Protein AF-V4WJ48-F1 (afdb_monomer_lite)

Foldseek 3Di:
DPPDDDDPDVDDPPDDDDPCPPDDDRPVVVVCVVVVVLLVCLQPAQLNLVVQLVVLQVVLVVCVVVVVLVVSLVSLVVSVVSLVRDPPVPVPDDDDDDDDDDDDDDSPNDDPLNSLLSNLVSLLSNLVSCVSVLNLVSSLVSLVSSCVSPVLPLSSLVSNLVSLVSVLVPPPPPPPPPPPPPDPDVVQDDPNLVSLVSSLVSLVSNCVNPVPPPVSVVSNVVSVVVNVVSVVVSVVRVVVVVQVVQCVVCVVVVDGPVQWDWDQDPPPRDTDIDGHD

Structure (mmCIF, N/CA/C/O backbone):
data_AF-V4WJ48-F1
#
_entry.id   AF-V4WJ48-F1
#
loop_
_atom_site.group_PDB
_atom_site.id
_atom_site.type_symbol
_atom_site.label_atom_id
_atom_site.label_alt_id
_atom_site.label_comp_id
_atom_site.label_asym_id
_atom_site.label_entity_id
_atom_site.label_seq_id
_atom_site.pdbx_PDB_ins_code
_atom_site.Cartn_x
_atom_site.Cartn_y
_atom_site.Cartn_z
_atom_site.occupancy
_atom_site.B_iso_or_equiv
_atom_site.auth_seq_id
_atom_site.auth_comp_id
_atom_site.auth_asym_id
_atom_site.auth_atom_id
_atom_site.pdbx_PDB_model_num
ATOM 1 N N . MET A 1 1 ? 17.263 11.782 -28.092 1.00 41.16 1 MET A N 1
ATOM 2 C CA . MET A 1 1 ? 18.579 11.109 -28.161 1.00 41.16 1 MET A CA 1
ATOM 3 C C . MET A 1 1 ? 19.268 11.410 -29.499 1.00 41.16 1 MET A C 1
ATOM 5 O O . MET A 1 1 ? 19.378 10.530 -30.339 1.00 41.16 1 MET A O 1
ATOM 9 N N . CYS A 1 2 ? 19.730 12.643 -29.729 1.00 41.62 2 CYS A N 1
ATOM 10 C CA . CYS A 1 2 ? 20.518 12.977 -30.925 1.00 41.62 2 CYS A CA 1
ATOM 11 C C . CYS A 1 2 ? 21.994 13.035 -30.516 1.00 41.62 2 CYS A C 1
ATOM 13 O O . CYS A 1 2 ? 22.381 13.962 -29.814 1.00 41.62 2 CYS A O 1
ATOM 15 N N . GLY A 1 3 ? 22.786 12.019 -30.873 1.00 54.84 3 GLY A N 1
ATOM 16 C CA . GLY A 1 3 ? 24.227 11.971 -30.567 1.00 54.84 3 GLY A CA 1
ATOM 17 C C . GLY A 1 3 ? 24.753 10.650 -29.994 1.00 54.84 3 GLY A C 1
ATOM 18 O O . GLY A 1 3 ? 25.956 10.526 -29.778 1.00 54.84 3 GLY A O 1
ATOM 19 N N . ALA A 1 4 ? 23.898 9.650 -29.760 1.00 51.81 4 ALA A N 1
ATOM 20 C CA . ALA A 1 4 ? 24.368 8.315 -29.394 1.00 51.81 4 ALA A CA 1
ATOM 21 C C . ALA A 1 4 ? 24.989 7.618 -30.619 1.00 51.81 4 ALA A C 1
ATOM 23 O O . ALA A 1 4 ? 24.387 7.607 -31.694 1.00 51.81 4 ALA A O 1
ATOM 24 N N . LYS A 1 5 ? 26.189 7.038 -30.464 1.00 51.09 5 LYS A N 1
ATOM 25 C CA . LYS A 1 5 ? 26.781 6.169 -31.495 1.00 51.09 5 LYS A CA 1
ATOM 26 C C . LYS A 1 5 ? 25.847 4.968 -31.712 1.00 51.09 5 LYS A C 1
ATOM 28 O O . LYS A 1 5 ? 25.382 4.415 -30.714 1.00 51.09 5 LYS A O 1
ATOM 33 N N . PRO A 1 6 ? 25.573 4.555 -32.962 1.00 53.97 6 PRO A N 1
ATOM 34 C CA . PRO A 1 6 ? 24.753 3.380 -33.216 1.00 53.97 6 PRO A CA 1
ATOM 35 C C . PRO A 1 6 ? 25.424 2.162 -32.575 1.00 53.97 6 PRO A C 1
ATOM 37 O O . PRO A 1 6 ? 26.580 1.853 -32.860 1.00 53.97 6 PRO A O 1
ATOM 40 N N . VAL A 1 7 ? 24.712 1.512 -31.659 1.00 51.31 7 VAL A N 1
ATOM 41 C CA . VAL A 1 7 ? 25.129 0.241 -31.065 1.00 51.31 7 VAL A CA 1
ATOM 42 C C . VAL A 1 7 ? 24.549 -0.865 -31.932 1.00 51.31 7 VAL A C 1
ATOM 44 O O . VAL A 1 7 ? 23.392 -0.779 -32.338 1.00 51.31 7 VAL A O 1
ATOM 47 N N . SER A 1 8 ? 25.351 -1.891 -32.222 1.00 49.28 8 SER A N 1
ATOM 48 C CA . SER A 1 8 ? 24.872 -3.112 -32.868 1.00 49.28 8 SER A CA 1
ATOM 49 C C . SER A 1 8 ? 23.862 -3.783 -31.942 1.00 49.28 8 SER A C 1
ATOM 51 O O . SER A 1 8 ? 24.235 -4.520 -31.032 1.00 49.28 8 SER A O 1
ATOM 53 N N . THR A 1 9 ? 22.581 -3.475 -32.113 1.00 51.09 9 THR A N 1
ATOM 54 C CA . THR A 1 9 ? 21.517 -4.260 -31.503 1.00 51.09 9 THR A CA 1
ATOM 55 C C . THR A 1 9 ? 21.336 -5.514 -32.352 1.00 51.09 9 THR A C 1
ATOM 57 O O . THR A 1 9 ? 21.324 -5.411 -33.579 1.00 51.09 9 THR A O 1
ATOM 60 N N . PRO A 1 10 ? 21.146 -6.700 -31.751 1.00 54.03 10 PRO A N 1
ATOM 61 C CA . PRO A 1 10 ? 20.937 -7.945 -32.501 1.00 54.03 10 PRO A CA 1
ATOM 62 C C . PRO A 1 10 ? 19.622 -7.963 -33.307 1.00 54.03 10 PRO A C 1
ATOM 64 O O . PRO A 1 10 ? 19.279 -8.966 -33.921 1.00 54.03 10 PRO A O 1
ATOM 67 N N . LEU A 1 11 ? 18.869 -6.860 -33.301 1.00 53.94 11 LEU A N 1
ATOM 68 C CA . LEU A 1 11 ? 17.588 -6.691 -33.967 1.00 53.94 11 LEU A CA 1
ATOM 69 C C . LEU A 1 11 ? 17.627 -5.428 -34.827 1.00 53.94 11 LEU A C 1
ATOM 71 O O . LEU A 1 11 ? 17.913 -4.331 -34.339 1.00 53.94 11 LEU A O 1
ATOM 75 N N . CYS A 1 12 ? 17.340 -5.615 -36.114 1.00 51.62 12 CYS A N 1
ATOM 76 C CA . CYS A 1 12 ? 17.198 -4.561 -37.108 1.00 51.62 12 CYS A CA 1
ATOM 77 C C . CYS A 1 12 ? 15.947 -3.715 -36.807 1.00 51.62 12 CYS A C 1
ATOM 79 O O . CYS A 1 12 ? 14.848 -4.254 -36.697 1.00 51.62 12 CYS A O 1
ATOM 81 N N . SER A 1 13 ? 16.096 -2.392 -36.705 1.00 54.03 13 SER A N 1
ATOM 82 C CA . SER A 1 13 ? 15.009 -1.461 -36.355 1.00 54.03 13 SER A CA 1
ATOM 83 C C . SER A 1 13 ? 13.942 -1.283 -37.444 1.00 54.03 13 SER A C 1
ATOM 85 O O . SER A 1 13 ? 12.908 -0.670 -37.191 1.00 54.03 13 SER A O 1
ATOM 87 N N . THR A 1 14 ? 14.178 -1.804 -38.649 1.00 57.97 14 THR A N 1
ATOM 88 C CA . THR A 1 14 ? 13.300 -1.656 -39.821 1.00 57.97 14 THR A CA 1
ATOM 89 C C . THR A 1 14 ? 12.615 -2.957 -40.246 1.00 57.97 14 THR A C 1
ATOM 91 O O . THR A 1 14 ? 11.799 -2.941 -41.168 1.00 57.97 14 THR A O 1
ATOM 94 N N . ALA A 1 15 ? 12.909 -4.085 -39.593 1.00 58.38 15 ALA A N 1
ATOM 95 C CA . ALA A 1 15 ? 12.351 -5.381 -39.964 1.00 58.38 15 ALA A CA 1
ATOM 96 C C . ALA A 1 15 ? 10.998 -5.632 -39.274 1.00 58.38 15 ALA A C 1
ATOM 98 O O . ALA A 1 15 ? 10.892 -5.621 -38.049 1.00 58.38 15 ALA A O 1
ATOM 99 N N . SER A 1 16 ? 9.952 -5.889 -40.065 1.00 54.47 16 SER A N 1
ATOM 100 C CA . SER A 1 16 ? 8.663 -6.367 -39.552 1.00 54.47 16 SER A CA 1
ATOM 101 C C . SER A 1 16 ? 8.820 -7.816 -39.086 1.00 54.47 16 SER A C 1
ATOM 103 O O . SER A 1 16 ? 9.107 -8.696 -39.898 1.00 54.47 16 SER A O 1
ATOM 105 N N . LEU A 1 17 ? 8.662 -8.048 -37.779 1.00 59.03 17 LEU A N 1
ATOM 106 C CA . LEU A 1 17 ? 8.792 -9.368 -37.161 1.00 59.03 17 LEU A CA 1
ATOM 107 C C . LEU A 1 17 ? 7.744 -10.327 -37.749 1.00 59.03 17 LEU A C 1
ATOM 109 O O . LEU A 1 17 ? 6.541 -10.138 -37.561 1.00 59.03 17 LEU A O 1
ATOM 113 N N . LYS A 1 18 ? 8.202 -11.361 -38.459 1.00 65.75 18 LYS A N 1
ATOM 114 C CA . LYS A 1 18 ? 7.373 -12.472 -38.947 1.00 65.75 18 LYS A CA 1
ATOM 115 C C . LYS A 1 18 ? 7.725 -13.730 -38.162 1.00 65.75 18 LYS A C 1
ATOM 117 O O . LYS A 1 18 ? 8.882 -13.936 -37.825 1.00 65.75 18 LYS A O 1
ATOM 122 N N . LEU A 1 19 ? 6.732 -14.585 -37.908 1.00 56.91 19 LEU A N 1
ATOM 123 C CA . LEU A 1 19 ? 6.910 -15.829 -37.142 1.00 56.91 19 LEU A CA 1
ATOM 124 C C . LEU A 1 19 ? 7.973 -16.763 -37.761 1.00 56.91 19 LEU A C 1
ATOM 126 O O . LEU A 1 19 ? 8.630 -17.510 -37.047 1.00 56.91 19 LEU A O 1
ATOM 130 N N . PHE A 1 20 ? 8.148 -16.684 -39.082 1.00 62.53 20 PHE A N 1
ATOM 131 C CA . PHE A 1 20 ? 9.206 -17.346 -39.836 1.00 62.53 20 PHE A CA 1
ATOM 132 C C . PHE A 1 20 ? 9.760 -16.354 -40.863 1.00 62.53 20 PHE A C 1
ATOM 134 O O . PHE A 1 20 ? 9.144 -16.120 -41.903 1.00 62.53 20 PHE A O 1
ATOM 141 N N . ASP A 1 21 ? 10.892 -15.728 -40.560 1.00 68.88 21 ASP A N 1
ATOM 142 C CA . ASP A 1 21 ? 11.600 -14.795 -41.448 1.00 68.88 21 ASP A CA 1
ATOM 143 C C . ASP A 1 21 ? 12.835 -15.426 -42.118 1.00 68.88 21 ASP A C 1
ATOM 145 O O . ASP A 1 21 ? 13.503 -14.780 -42.922 1.00 68.88 21 ASP A O 1
ATOM 149 N N . GLY A 1 22 ? 13.117 -16.700 -41.825 1.00 66.69 22 GLY A N 1
ATOM 150 C CA . GLY A 1 22 ? 14.282 -17.412 -42.348 1.00 66.69 22 GLY A CA 1
ATOM 151 C C . GLY A 1 22 ? 15.607 -16.973 -41.719 1.00 66.69 22 GLY A C 1
ATOM 152 O O . GLY A 1 22 ? 16.658 -17.431 -42.167 1.00 66.69 22 GLY A O 1
ATOM 153 N N . ALA A 1 23 ? 15.582 -16.118 -40.689 1.00 63.34 23 ALA A N 1
ATOM 154 C CA . ALA A 1 23 ? 16.773 -15.769 -39.934 1.00 63.34 23 ALA A CA 1
ATOM 155 C C . ALA A 1 23 ? 17.249 -16.977 -39.112 1.00 63.34 23 ALA A C 1
ATOM 157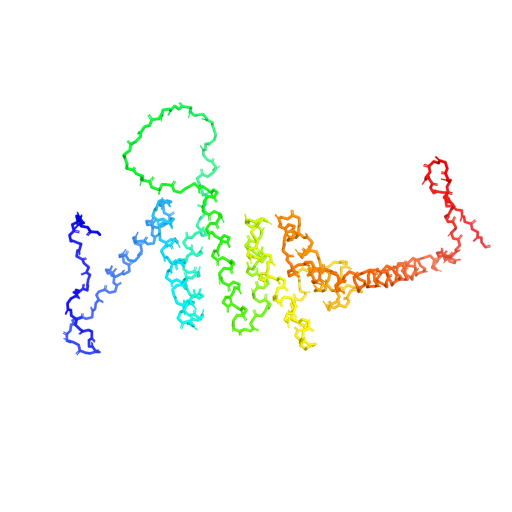 O O . ALA A 1 23 ? 16.458 -17.723 -38.530 1.00 63.34 23 ALA A O 1
ATOM 158 N N . THR A 1 24 ? 18.566 -17.185 -39.059 1.00 63.88 24 THR A N 1
ATOM 159 C CA . THR A 1 24 ? 19.178 -18.164 -38.151 1.00 63.88 24 THR A CA 1
ATOM 160 C C . THR A 1 24 ? 18.770 -17.853 -36.713 1.00 63.88 24 THR A C 1
ATOM 162 O O . THR A 1 24 ? 18.745 -16.680 -36.340 1.00 63.88 24 THR A O 1
ATOM 165 N N . SER A 1 25 ? 18.471 -18.882 -35.908 1.00 63.69 25 SER A N 1
ATOM 166 C CA . SER A 1 25 ? 18.065 -18.715 -34.506 1.00 63.69 25 SER A CA 1
ATOM 167 C C . SER A 1 25 ? 18.999 -17.733 -33.799 1.00 63.69 25 SER A C 1
ATOM 169 O O . SER A 1 25 ? 20.207 -17.975 -33.773 1.00 63.69 25 SER A O 1
ATOM 171 N N . ALA A 1 26 ? 18.454 -16.637 -33.263 1.00 65.25 26 ALA A N 1
ATOM 172 C CA . ALA A 1 26 ? 19.238 -15.631 -32.553 1.00 65.25 26 ALA A CA 1
ATOM 173 C C . ALA A 1 26 ? 20.149 -16.313 -31.519 1.00 65.25 26 ALA A C 1
ATOM 175 O O . ALA A 1 26 ? 19.679 -17.176 -30.769 1.00 65.25 26 ALA A O 1
ATOM 176 N N . ASP A 1 27 ? 21.441 -15.958 -31.487 1.00 69.31 27 ASP A N 1
ATOM 177 C CA . ASP A 1 27 ? 22.367 -16.540 -30.517 1.00 69.31 27 ASP A CA 1
ATOM 178 C C . ASP A 1 27 ? 21.915 -16.147 -29.108 1.00 69.31 27 ASP A C 1
ATOM 180 O O . ASP A 1 27 ? 22.132 -15.034 -28.618 1.00 69.31 27 ASP A O 1
ATOM 184 N N . ALA A 1 28 ? 21.270 -17.099 -28.438 1.00 74.25 28 ALA A N 1
ATOM 185 C CA . ALA A 1 28 ? 20.772 -16.926 -27.087 1.00 74.25 28 ALA A CA 1
ATOM 186 C C . ALA A 1 28 ? 21.903 -16.555 -26.111 1.00 74.25 28 ALA A C 1
ATOM 188 O O . ALA A 1 28 ? 21.645 -15.975 -25.056 1.00 74.25 28 ALA A O 1
ATOM 189 N N . THR A 1 29 ? 23.159 -16.871 -26.440 1.00 80.44 29 THR A N 1
ATOM 190 C CA . THR A 1 29 ? 24.339 -16.510 -25.650 1.00 80.44 29 THR A CA 1
ATOM 191 C C . THR A 1 29 ? 24.614 -15.015 -25.705 1.00 80.44 29 THR A C 1
ATOM 193 O O . THR A 1 29 ? 24.829 -14.408 -24.657 1.00 80.44 29 THR A O 1
ATOM 196 N N . GLU A 1 30 ? 24.582 -14.408 -26.890 1.00 75.00 30 GLU A N 1
ATOM 197 C CA . GLU A 1 30 ? 24.782 -12.969 -27.062 1.00 75.00 30 GLU A CA 1
ATOM 198 C C . GLU A 1 30 ? 23.647 -12.171 -26.413 1.00 75.00 30 GLU A C 1
ATOM 200 O O . GLU A 1 30 ? 23.908 -11.256 -25.630 1.00 75.00 30 GLU A O 1
ATOM 205 N N . TYR A 1 31 ? 22.396 -12.595 -26.613 1.00 74.62 31 TYR A N 1
ATOM 206 C CA . TYR A 1 31 ? 21.238 -11.988 -25.952 1.00 74.62 31 TYR A CA 1
ATOM 207 C C . TYR A 1 31 ? 21.373 -12.010 -24.421 1.00 74.62 31 TYR A C 1
ATOM 209 O O . TYR A 1 31 ? 21.256 -10.973 -23.766 1.00 74.62 31 TYR A O 1
ATOM 217 N N . ARG A 1 32 ? 21.697 -13.174 -23.836 1.00 80.81 32 ARG A N 1
ATOM 218 C CA . ARG A 1 32 ? 21.909 -13.302 -22.384 1.00 80.81 32 ARG A CA 1
ATOM 219 C C . ARG A 1 32 ? 23.065 -12.437 -21.884 1.00 80.81 32 ARG A C 1
ATOM 221 O O . ARG A 1 32 ? 22.951 -11.869 -20.803 1.00 80.81 32 ARG A O 1
ATOM 228 N N . LYS A 1 33 ? 24.156 -12.313 -22.649 1.00 81.31 33 LYS A N 1
ATOM 229 C CA . LYS A 1 33 ? 25.292 -11.444 -22.297 1.00 81.31 33 LYS A CA 1
ATOM 230 C C . LYS A 1 33 ? 24.884 -9.974 -22.256 1.00 81.31 33 LYS A C 1
ATOM 232 O O . LYS A 1 33 ? 25.212 -9.296 -21.288 1.00 81.31 33 LYS A O 1
ATOM 237 N N . VAL A 1 34 ? 24.153 -9.491 -23.263 1.00 77.06 34 VAL A N 1
ATOM 238 C CA . VAL A 1 34 ? 23.689 -8.095 -23.321 1.00 77.06 34 VAL A CA 1
ATOM 239 C C . VAL A 1 34 ? 22.696 -7.804 -22.196 1.00 77.06 34 VAL A C 1
ATOM 241 O O . VAL A 1 34 ? 22.871 -6.825 -21.473 1.00 77.06 34 VAL A O 1
ATOM 244 N N . VAL A 1 35 ? 21.704 -8.675 -21.984 1.00 78.50 35 VAL A N 1
ATOM 245 C CA . VAL A 1 35 ? 20.738 -8.533 -20.880 1.00 78.50 35 VAL A CA 1
ATOM 246 C C . VAL A 1 35 ? 21.446 -8.568 -19.526 1.00 78.50 35 VAL A C 1
ATOM 248 O O . VAL A 1 35 ? 21.181 -7.717 -18.681 1.00 78.50 35 VAL A O 1
ATOM 251 N N . GLY A 1 36 ? 22.390 -9.492 -19.334 1.00 80.56 36 GLY A N 1
ATOM 252 C CA . GLY A 1 36 ? 23.181 -9.588 -18.108 1.00 80.56 36 GLY A CA 1
ATOM 253 C C . GLY A 1 36 ? 24.049 -8.351 -17.862 1.00 80.56 36 GLY A C 1
ATOM 254 O O . GLY A 1 36 ? 24.106 -7.861 -16.738 1.00 80.56 36 GLY A O 1
ATOM 255 N N . ALA A 1 37 ? 24.674 -7.795 -18.904 1.00 79.31 37 ALA A N 1
ATOM 256 C CA . ALA A 1 37 ? 25.454 -6.563 -18.806 1.00 79.31 37 ALA A CA 1
ATOM 257 C C . ALA A 1 37 ? 24.574 -5.348 -18.469 1.00 79.31 37 ALA A C 1
ATOM 259 O O . ALA A 1 37 ? 24.948 -4.539 -17.622 1.00 79.31 37 ALA A O 1
ATOM 260 N N . LEU A 1 38 ? 23.390 -5.235 -19.079 1.00 76.06 38 LEU A N 1
ATOM 261 C CA . LEU A 1 38 ? 22.421 -4.178 -18.771 1.00 76.06 38 LEU A CA 1
ATOM 262 C C . LEU A 1 38 ? 21.900 -4.288 -17.336 1.00 76.06 38 LEU A C 1
ATOM 264 O O . LEU A 1 38 ? 21.860 -3.286 -16.625 1.00 76.06 38 LEU A O 1
ATOM 268 N N . GLN A 1 39 ? 21.572 -5.502 -16.886 1.00 75.56 39 GLN A N 1
ATOM 269 C CA . GLN A 1 39 ? 21.198 -5.761 -15.495 1.00 75.56 39 GLN A CA 1
ATOM 270 C C . GLN A 1 39 ? 22.333 -5.364 -14.547 1.00 75.56 39 GLN A C 1
ATOM 272 O O . GLN A 1 39 ? 22.112 -4.584 -13.625 1.00 75.56 39 GLN A O 1
ATOM 277 N N . TYR A 1 40 ? 23.566 -5.793 -14.823 1.00 79.94 40 TYR A N 1
ATOM 278 C CA . TYR A 1 40 ? 24.738 -5.425 -14.029 1.00 79.94 40 TYR A CA 1
ATOM 279 C C . TYR A 1 40 ? 24.943 -3.907 -13.945 1.00 79.94 40 TYR A C 1
ATOM 281 O O . TYR A 1 40 ? 25.176 -3.377 -12.859 1.00 79.94 40 TYR A O 1
ATOM 289 N N . LEU A 1 41 ? 24.813 -3.181 -15.060 1.00 75.69 41 LEU A N 1
ATOM 290 C CA . LEU A 1 41 ? 24.902 -1.719 -15.071 1.00 75.69 41 LEU A CA 1
ATOM 291 C C . LEU A 1 41 ? 23.779 -1.083 -14.249 1.00 75.69 41 LEU A C 1
ATOM 293 O O . LEU A 1 41 ? 24.061 -0.229 -13.417 1.00 75.69 41 LEU A O 1
ATOM 297 N N . SER A 1 42 ? 22.535 -1.545 -14.397 1.00 69.75 42 SER A N 1
ATOM 298 C CA . SER A 1 42 ? 21.408 -1.051 -13.592 1.00 69.75 42 SER A CA 1
ATOM 299 C C . SER A 1 42 ? 21.583 -1.304 -12.089 1.00 69.75 42 SER A C 1
ATOM 301 O O . SER A 1 42 ? 21.040 -0.562 -11.277 1.00 69.75 42 SER A O 1
ATOM 303 N N . PHE A 1 43 ? 22.373 -2.315 -11.711 1.00 69.44 43 PHE A N 1
ATOM 304 C CA . PHE A 1 43 ? 22.653 -2.663 -10.316 1.00 69.44 43 PHE A CA 1
ATOM 305 C C . PHE A 1 43 ? 23.873 -1.946 -9.734 1.00 69.44 43 PHE A C 1
ATOM 307 O O . PHE A 1 43 ? 23.953 -1.756 -8.526 1.00 69.44 43 PHE A O 1
ATOM 314 N N . THR A 1 44 ? 24.836 -1.561 -10.571 1.00 71.06 44 THR A N 1
ATOM 315 C CA . THR A 1 44 ? 26.106 -0.960 -10.127 1.00 71.06 44 THR A CA 1
ATOM 316 C C . THR A 1 44 ? 26.149 0.557 -10.276 1.00 71.06 44 THR A C 1
ATOM 318 O O . THR A 1 44 ? 27.039 1.201 -9.721 1.00 71.06 44 THR A O 1
ATOM 321 N N . ARG A 1 45 ? 25.204 1.143 -11.019 1.00 75.25 45 ARG A N 1
ATOM 322 C CA . ARG A 1 45 ? 25.157 2.571 -11.348 1.00 75.25 45 ARG A CA 1
ATOM 323 C C . ARG A 1 45 ? 23.840 3.198 -10.878 1.00 75.25 45 ARG A C 1
ATOM 325 O O . ARG A 1 45 ? 22.826 3.036 -11.558 1.00 75.25 45 ARG A O 1
ATOM 332 N N . PRO A 1 46 ? 23.840 3.929 -9.746 1.00 70.12 46 PRO A N 1
ATOM 333 C CA . PRO A 1 46 ? 22.640 4.573 -9.201 1.00 70.12 46 PRO A CA 1
ATOM 334 C C . PRO A 1 46 ? 21.975 5.571 -10.159 1.00 70.12 46 PRO A C 1
ATOM 336 O O . PRO A 1 46 ? 20.753 5.665 -10.196 1.00 70.12 46 PRO A O 1
ATOM 339 N N . ASP A 1 47 ? 22.765 6.265 -10.981 1.00 72.62 47 ASP A N 1
ATOM 340 C CA . ASP A 1 47 ? 22.293 7.175 -12.030 1.00 72.62 47 ASP A CA 1
ATOM 341 C C . ASP A 1 47 ? 21.460 6.448 -13.097 1.00 72.62 47 ASP A C 1
ATOM 343 O O . ASP A 1 47 ? 20.387 6.909 -13.488 1.00 72.62 47 ASP A O 1
ATOM 347 N N . ILE A 1 48 ? 21.913 5.266 -13.522 1.00 80.25 48 ILE A N 1
ATOM 348 C CA . ILE A 1 48 ? 21.175 4.422 -14.471 1.00 80.25 48 ILE A CA 1
ATOM 349 C C . ILE A 1 48 ? 19.964 3.782 -13.782 1.00 80.25 48 ILE A C 1
ATOM 351 O O . ILE A 1 48 ? 18.875 3.770 -14.351 1.00 80.25 48 ILE A O 1
ATOM 355 N N . SER A 1 49 ? 20.130 3.286 -12.552 1.00 81.00 49 SER A N 1
ATOM 356 C CA . SER A 1 49 ? 19.056 2.678 -11.757 1.00 81.00 49 SER A CA 1
ATOM 357 C C . SER A 1 49 ? 17.873 3.630 -11.569 1.00 81.00 49 SER A C 1
ATOM 359 O O . SER A 1 49 ? 16.727 3.257 -11.830 1.00 81.00 49 SER A O 1
ATOM 361 N N . PHE A 1 50 ? 18.142 4.882 -11.192 1.00 84.19 50 PHE A N 1
ATOM 362 C CA . PHE A 1 50 ? 17.108 5.896 -11.010 1.00 84.19 50 PHE A CA 1
ATOM 363 C C . PHE A 1 50 ? 16.387 6.221 -12.317 1.00 84.19 50 PHE A C 1
ATOM 365 O O . PHE A 1 50 ? 15.155 6.219 -12.352 1.00 84.19 50 PHE A O 1
ATOM 372 N N . ALA A 1 51 ? 17.134 6.445 -13.404 1.00 84.75 51 ALA A N 1
ATOM 373 C CA . ALA A 1 51 ? 16.553 6.745 -14.710 1.00 84.75 51 ALA A CA 1
ATOM 374 C C . ALA A 1 51 ? 15.634 5.611 -15.196 1.00 84.75 51 ALA A C 1
ATOM 376 O O . ALA A 1 51 ? 14.483 5.865 -15.550 1.00 84.75 51 ALA A O 1
ATOM 377 N N . VAL A 1 52 ? 16.103 4.361 -15.121 1.00 85.12 52 VAL A N 1
ATOM 378 C CA . VAL A 1 52 ? 15.328 3.169 -15.505 1.00 85.12 52 VAL A CA 1
ATOM 379 C C . VAL A 1 52 ? 14.091 3.004 -14.619 1.00 85.12 52 VAL A C 1
ATOM 381 O O . VAL A 1 52 ? 13.004 2.716 -15.117 1.00 85.12 52 VAL A O 1
ATOM 384 N N . THR A 1 53 ? 14.219 3.232 -13.310 1.00 88.56 53 THR A N 1
ATOM 385 C CA . THR A 1 53 ? 13.086 3.162 -12.374 1.00 88.56 53 THR A CA 1
ATOM 386 C C . THR A 1 53 ? 12.033 4.222 -12.701 1.00 88.56 53 THR A C 1
ATOM 388 O O . THR A 1 53 ? 10.833 3.936 -12.716 1.00 88.56 53 THR A O 1
ATOM 391 N N . ASN A 1 54 ? 12.458 5.455 -12.987 1.00 89.81 54 ASN A N 1
ATOM 392 C CA . ASN A 1 54 ? 11.545 6.542 -13.322 1.00 89.81 54 ASN A CA 1
ATOM 393 C C . ASN A 1 54 ? 10.853 6.304 -14.671 1.00 89.81 54 ASN A C 1
ATOM 395 O O . ASN A 1 54 ? 9.651 6.545 -14.782 1.00 89.81 54 ASN A O 1
ATOM 399 N N . GLU A 1 55 ? 11.575 5.790 -15.666 1.00 90.94 55 GLU A N 1
ATOM 400 C CA . GLU A 1 55 ? 11.023 5.426 -16.972 1.00 90.94 55 GLU A CA 1
ATOM 401 C C . GLU A 1 55 ? 9.975 4.311 -16.849 1.00 90.94 55 GLU A C 1
ATOM 403 O O . GLU A 1 55 ? 8.843 4.486 -17.299 1.00 90.94 55 GLU A O 1
ATOM 408 N N . ALA A 1 56 ? 10.287 3.228 -16.131 1.00 91.00 56 ALA A N 1
ATOM 409 C CA . ALA A 1 56 ? 9.341 2.144 -15.864 1.00 91.00 56 ALA A CA 1
ATOM 410 C C . ALA A 1 56 ? 8.086 2.643 -15.122 1.00 91.00 56 ALA A C 1
ATOM 412 O O . ALA A 1 56 ? 6.959 2.283 -15.467 1.00 91.00 56 ALA A O 1
ATOM 413 N N . LYS A 1 57 ? 8.246 3.553 -14.149 1.00 94.31 57 LYS A N 1
ATOM 414 C CA . LYS A 1 57 ? 7.109 4.224 -13.496 1.00 94.31 57 LYS A CA 1
ATOM 415 C C . LYS A 1 57 ? 6.267 5.024 -14.496 1.00 94.31 57 LYS A C 1
ATOM 417 O O . LYS A 1 57 ? 5.043 5.014 -14.396 1.00 94.31 57 LYS A O 1
ATOM 422 N N . LEU A 1 58 ? 6.890 5.785 -15.398 1.00 94.00 58 LEU A N 1
ATOM 423 C CA . LEU A 1 58 ? 6.169 6.605 -16.377 1.00 94.00 58 LEU A CA 1
ATOM 424 C C . LEU A 1 58 ? 5.382 5.741 -17.366 1.00 94.00 58 LEU A C 1
ATOM 426 O O . LEU A 1 58 ? 4.219 6.051 -17.626 1.00 94.00 58 LEU A O 1
ATOM 430 N N . GLU A 1 59 ? 5.962 4.641 -17.843 1.00 93.88 59 GLU A N 1
ATOM 431 C CA . GLU A 1 59 ? 5.247 3.702 -18.712 1.00 93.88 59 GLU A CA 1
ATOM 432 C C . GLU A 1 59 ? 4.092 3.025 -17.964 1.00 93.88 59 GLU A C 1
ATOM 434 O O . GLU A 1 59 ? 2.972 2.969 -18.469 1.00 93.88 59 GLU A O 1
ATOM 439 N N . GLY A 1 60 ? 4.307 2.621 -16.707 1.00 95.44 60 GLY A N 1
ATOM 440 C CA . GLY A 1 60 ? 3.231 2.123 -15.847 1.00 95.44 60 GLY A CA 1
ATOM 441 C C . GLY A 1 60 ? 2.087 3.133 -15.681 1.00 95.44 60 GLY A C 1
ATOM 442 O O . GLY A 1 60 ? 0.915 2.760 -15.751 1.00 95.44 60 GLY A O 1
ATOM 443 N N . ASN A 1 61 ? 2.397 4.425 -15.524 1.00 95.50 61 ASN A N 1
ATOM 444 C CA . ASN A 1 61 ? 1.381 5.480 -15.420 1.00 95.50 61 ASN A CA 1
ATOM 445 C C . ASN A 1 61 ? 0.572 5.627 -16.715 1.00 95.50 61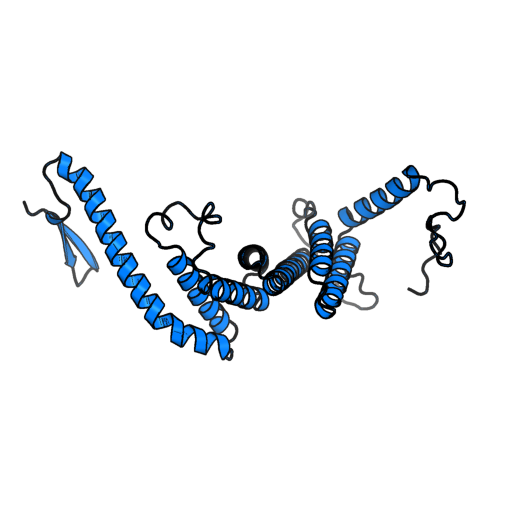 ASN A C 1
ATOM 447 O O . ASN A 1 61 ? -0.637 5.858 -16.664 1.00 95.50 61 ASN A O 1
ATOM 451 N N . LYS A 1 62 ? 1.232 5.507 -17.869 1.00 96.31 62 LYS A N 1
ATOM 452 C CA . LYS A 1 62 ? 0.585 5.561 -19.181 1.00 96.31 62 LYS A CA 1
ATOM 453 C C . LYS A 1 62 ? -0.363 4.376 -19.369 1.00 96.31 62 LYS A C 1
ATOM 455 O O . LYS A 1 62 ? -1.537 4.591 -19.654 1.00 96.31 62 LYS A O 1
ATOM 460 N N . LEU A 1 63 ? 0.104 3.155 -19.101 1.00 95.12 63 LEU A N 1
ATOM 461 C CA . LEU A 1 63 ? -0.713 1.936 -19.153 1.00 95.12 63 LEU A CA 1
ATOM 462 C C . LEU A 1 63 ? -1.907 2.002 -18.194 1.00 95.12 63 LEU A C 1
ATOM 464 O O . LEU A 1 63 ? -3.012 1.587 -18.540 1.00 95.12 63 LEU A O 1
ATOM 468 N N . PHE A 1 64 ? -1.716 2.589 -17.010 1.00 95.56 64 PHE A N 1
ATOM 469 C CA . PHE A 1 64 ? -2.809 2.845 -16.075 1.00 95.56 64 PHE A CA 1
ATOM 470 C C . PHE A 1 64 ? -3.864 3.792 -16.668 1.00 95.56 64 PHE A C 1
ATOM 472 O O . PHE A 1 64 ? -5.060 3.538 -16.528 1.00 95.56 64 PHE A O 1
ATOM 479 N N . GLY A 1 65 ? -3.436 4.863 -17.346 1.00 94.75 65 GLY A N 1
ATOM 480 C CA . GLY A 1 65 ? -4.326 5.781 -18.064 1.00 94.75 65 GLY A CA 1
ATOM 481 C C . GLY A 1 65 ? -5.088 5.114 -19.215 1.00 94.75 65 GLY A C 1
ATOM 482 O O . GLY A 1 65 ? -6.235 5.467 -19.468 1.00 94.75 65 GLY A O 1
ATOM 483 N N . GLU A 1 66 ? -4.487 4.108 -19.855 1.00 96.00 66 GLU A N 1
ATOM 484 C CA . GLU A 1 66 ? -5.120 3.260 -20.877 1.00 96.00 66 GLU A CA 1
ATOM 485 C C . GLU A 1 66 ? -6.072 2.195 -20.292 1.00 96.00 66 GLU A C 1
ATOM 487 O O . GLU A 1 66 ? -6.730 1.480 -21.044 1.00 96.00 66 GLU A O 1
ATOM 492 N N . GLY A 1 67 ? -6.157 2.061 -18.962 1.00 94.00 67 GLY A N 1
ATOM 493 C CA . GLY A 1 67 ? -6.977 1.047 -18.288 1.00 94.00 67 GLY A CA 1
ATOM 494 C C . GLY A 1 67 ? -6.346 -0.350 -18.227 1.00 94.00 67 GLY A C 1
ATOM 495 O O . GLY A 1 67 ? -6.973 -1.289 -17.739 1.00 94.00 67 GLY A O 1
ATOM 496 N N . LYS A 1 68 ? -5.096 -0.508 -18.674 1.00 96.06 68 LYS A N 1
ATOM 497 C CA . LYS A 1 68 ? -4.356 -1.779 -18.659 1.00 96.06 68 LYS A CA 1
ATOM 498 C C . LYS A 1 68 ? -3.665 -1.985 -17.313 1.00 96.06 68 LYS A C 1
ATOM 500 O O . LYS A 1 68 ? -2.446 -1.871 -17.183 1.00 96.06 68 LYS A O 1
ATOM 505 N N . TYR A 1 69 ? -4.456 -2.254 -16.277 1.00 95.19 69 TYR A N 1
ATOM 506 C CA . TYR A 1 69 ? -3.966 -2.292 -14.894 1.00 95.19 69 TYR A CA 1
ATOM 507 C C . TYR A 1 69 ? -2.960 -3.418 -14.623 1.00 95.19 69 TYR A C 1
ATOM 509 O O . TYR A 1 69 ? -2.019 -3.220 -13.858 1.00 95.19 69 TYR A O 1
ATOM 517 N N . GLU A 1 70 ? -3.118 -4.580 -15.258 1.00 94.31 70 GLU A N 1
ATOM 518 C CA . GLU A 1 70 ? -2.187 -5.705 -15.098 1.00 94.31 70 GLU A CA 1
ATOM 519 C C . GLU A 1 70 ? -0.821 -5.412 -15.733 1.00 94.31 70 GLU A C 1
ATOM 521 O O . GLU A 1 70 ? 0.214 -5.630 -15.106 1.00 94.31 70 GLU A O 1
ATOM 526 N N . GLU A 1 71 ? -0.801 -4.828 -16.933 1.00 93.69 71 GLU A N 1
ATOM 527 C CA . GLU A 1 71 ? 0.443 -4.403 -17.586 1.00 93.69 71 GLU A CA 1
ATOM 528 C C . GLU A 1 71 ? 1.131 -3.277 -16.798 1.00 93.69 71 GLU A C 1
ATOM 530 O O . GLU A 1 71 ? 2.351 -3.286 -16.623 1.00 93.69 71 GLU A O 1
ATOM 535 N N . ALA A 1 72 ? 0.352 -2.340 -16.245 1.00 95.75 72 ALA A N 1
ATOM 536 C CA . ALA A 1 72 ? 0.874 -1.297 -15.368 1.00 95.75 72 ALA A CA 1
ATOM 537 C C . ALA A 1 72 ? 1.536 -1.887 -14.108 1.00 95.75 72 ALA A C 1
ATOM 539 O O . ALA A 1 72 ? 2.626 -1.456 -13.728 1.00 95.75 72 ALA A O 1
ATOM 540 N N . LEU A 1 73 ? 0.925 -2.905 -13.485 1.00 95.56 73 LEU A N 1
ATOM 541 C CA . LEU A 1 73 ? 1.501 -3.609 -12.332 1.00 95.56 73 LEU A CA 1
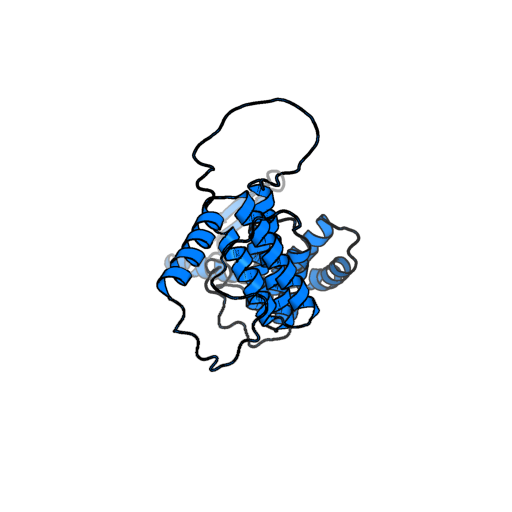ATOM 542 C C . LEU A 1 73 ? 2.864 -4.227 -12.651 1.00 95.56 73 LEU A C 1
ATOM 544 O O . LEU A 1 73 ? 3.773 -4.113 -11.824 1.00 95.56 73 LEU A O 1
ATOM 548 N N . LEU A 1 74 ? 3.011 -4.831 -13.835 1.00 93.38 74 LEU A N 1
ATOM 549 C CA . LEU A 1 74 ? 4.282 -5.397 -14.294 1.00 93.38 74 LEU A CA 1
ATOM 550 C C . LEU A 1 74 ? 5.355 -4.312 -14.427 1.00 93.38 74 LEU A C 1
ATOM 552 O O . LEU A 1 74 ? 6.469 -4.497 -13.941 1.00 93.38 74 LEU A O 1
ATOM 556 N N . GLN A 1 75 ? 5.023 -3.154 -15.004 1.00 92.69 75 GLN A N 1
ATOM 557 C CA . GLN A 1 75 ? 5.978 -2.046 -15.129 1.00 92.69 75 GLN A CA 1
ATOM 558 C C . GLN A 1 75 ? 6.413 -1.488 -13.770 1.00 92.69 75 GLN A C 1
ATOM 560 O O . GLN A 1 75 ? 7.602 -1.267 -13.534 1.00 92.69 75 GLN A O 1
ATOM 565 N N . TYR A 1 76 ? 5.483 -1.328 -12.825 1.00 94.31 76 TYR A N 1
ATOM 566 C CA . TYR A 1 76 ? 5.851 -0.916 -11.470 1.00 94.31 76 TYR A CA 1
ATOM 567 C C . TYR A 1 76 ? 6.659 -1.984 -10.727 1.00 94.31 76 TYR A C 1
ATOM 569 O O . TYR A 1 76 ? 7.497 -1.646 -9.894 1.00 94.31 76 TYR A O 1
ATOM 577 N N . GLU A 1 77 ? 6.433 -3.269 -11.003 1.00 92.00 77 GLU A N 1
ATOM 578 C CA . GLU A 1 77 ? 7.264 -4.341 -10.456 1.00 92.00 77 GLU A CA 1
ATOM 579 C C . GLU A 1 77 ? 8.697 -4.266 -10.980 1.00 92.00 77 GLU A C 1
ATOM 581 O O . GLU A 1 77 ? 9.639 -4.373 -10.198 1.00 92.00 77 GLU A O 1
ATOM 586 N N . VAL A 1 78 ? 8.868 -4.036 -12.284 1.00 89.06 78 VAL A N 1
ATOM 587 C CA . VAL A 1 78 ? 10.184 -3.814 -12.894 1.00 89.06 78 VAL A CA 1
ATOM 588 C C . VAL A 1 78 ? 10.877 -2.627 -12.227 1.00 89.06 78 VAL A C 1
ATOM 590 O O . VAL A 1 78 ? 12.022 -2.767 -11.797 1.00 89.06 78 VAL A O 1
ATOM 593 N N . ALA A 1 79 ? 10.168 -1.507 -12.050 1.00 89.69 79 ALA A N 1
ATOM 594 C CA . ALA A 1 79 ? 10.690 -0.331 -11.356 1.00 89.69 79 ALA A CA 1
ATOM 595 C C . ALA A 1 79 ? 11.184 -0.681 -9.940 1.00 89.69 79 ALA A C 1
ATOM 597 O O . ALA A 1 79 ? 12.307 -0.356 -9.564 1.00 89.69 79 ALA A O 1
ATOM 598 N N . LEU A 1 80 ? 10.385 -1.418 -9.164 1.00 89.00 80 LEU A N 1
ATOM 599 C CA . LEU A 1 80 ? 10.749 -1.810 -7.803 1.00 89.00 80 LEU A CA 1
ATOM 600 C C . LEU A 1 80 ? 11.901 -2.812 -7.749 1.00 89.00 80 LEU A C 1
ATOM 602 O O . LEU A 1 80 ? 12.736 -2.709 -6.857 1.00 89.00 80 LEU A O 1
ATOM 606 N N . ARG A 1 81 ? 11.989 -3.756 -8.691 1.00 85.44 81 ARG A N 1
ATOM 607 C CA . ARG A 1 81 ? 13.115 -4.701 -8.760 1.00 85.44 81 ARG A CA 1
ATOM 608 C C . ARG A 1 81 ? 14.428 -3.958 -8.972 1.00 85.44 81 ARG A C 1
ATOM 610 O O . ARG A 1 81 ? 15.384 -4.217 -8.248 1.00 85.44 81 ARG A O 1
ATOM 617 N N . VAL A 1 82 ? 14.450 -2.995 -9.892 1.00 82.31 82 VAL A N 1
ATOM 618 C CA . VAL A 1 82 ? 15.626 -2.148 -10.146 1.00 82.31 82 VAL A CA 1
ATOM 619 C C . VAL A 1 82 ? 15.943 -1.265 -8.931 1.00 82.31 82 VAL A C 1
ATOM 621 O O . VAL A 1 82 ? 17.108 -1.117 -8.571 1.00 82.31 82 VAL A O 1
ATOM 624 N N . ALA A 1 83 ? 14.915 -0.763 -8.241 1.00 78.25 83 ALA A N 1
ATOM 625 C CA . ALA A 1 83 ? 15.062 0.098 -7.068 1.00 78.25 83 ALA A CA 1
ATOM 626 C C . ALA A 1 83 ? 15.356 -0.630 -5.736 1.00 78.25 83 ALA A C 1
ATOM 628 O O . ALA A 1 83 ? 15.717 0.028 -4.758 1.00 78.25 83 ALA A O 1
ATOM 629 N N . SER A 1 84 ? 15.167 -1.956 -5.672 1.00 68.38 84 SER A N 1
ATOM 630 C CA . SER A 1 84 ? 15.373 -2.814 -4.485 1.00 68.38 84 SER A CA 1
ATOM 631 C C . SER A 1 84 ? 16.826 -3.238 -4.252 1.00 68.38 84 SER A C 1
ATOM 633 O O . SER A 1 84 ? 17.140 -3.901 -3.263 1.00 68.38 84 SER A O 1
ATOM 635 N N . VAL A 1 85 ? 17.716 -2.875 -5.169 1.00 55.94 85 VAL A N 1
ATOM 636 C CA . VAL A 1 85 ? 19.124 -3.264 -5.125 1.00 55.94 85 VAL A CA 1
ATOM 637 C C . VAL A 1 85 ? 19.802 -2.501 -3.990 1.00 55.94 85 VAL A C 1
ATOM 639 O O . VAL A 1 85 ? 19.608 -1.288 -3.877 1.00 55.94 85 VAL A O 1
ATOM 642 N N . PRO A 1 86 ? 20.560 -3.194 -3.121 1.00 48.31 86 PRO A N 1
ATOM 643 C CA . PRO A 1 86 ? 21.016 -2.619 -1.878 1.00 48.31 86 PRO A CA 1
ATOM 644 C C . PRO A 1 86 ? 21.913 -1.420 -2.132 1.00 48.31 86 PRO A C 1
ATOM 646 O O . PRO A 1 86 ? 22.892 -1.466 -2.878 1.00 48.31 86 PRO A O 1
ATOM 649 N N . GLU A 1 87 ? 21.594 -0.400 -1.363 1.00 48.56 87 GLU A N 1
ATOM 650 C CA . GLU A 1 87 ? 22.431 0.641 -0.801 1.00 48.56 87 GLU A CA 1
ATOM 651 C C . GLU A 1 87 ? 23.675 0.064 -0.088 1.00 48.56 87 GLU A C 1
ATOM 653 O O . GLU A 1 87 ? 23.974 0.344 1.064 1.00 48.56 87 GLU A O 1
ATOM 658 N N . ARG A 1 88 ? 24.469 -0.772 -0.770 1.00 43.19 88 ARG A N 1
ATOM 659 C CA . ARG A 1 88 ? 25.759 -1.264 -0.260 1.00 43.19 88 ARG A CA 1
ATOM 660 C C . ARG A 1 88 ? 26.820 -0.150 -0.224 1.00 43.19 88 ARG A C 1
ATOM 662 O O . ARG A 1 88 ? 27.958 -0.402 0.155 1.00 43.19 88 ARG A O 1
ATOM 669 N N . ALA A 1 89 ? 26.443 1.071 -0.602 1.00 40.75 89 ALA A N 1
ATOM 670 C CA . ALA A 1 89 ? 27.260 2.273 -0.534 1.00 40.75 89 ALA A CA 1
ATOM 671 C C . ALA A 1 89 ? 27.116 3.055 0.791 1.00 40.75 89 ALA A C 1
ATOM 673 O O . ALA A 1 89 ? 27.963 3.900 1.057 1.00 40.75 89 ALA A O 1
ATOM 674 N N . GLU A 1 90 ? 26.138 2.762 1.661 1.00 43.97 90 GLU A N 1
ATOM 675 C CA . GLU A 1 90 ? 25.995 3.480 2.948 1.00 43.97 90 GLU A CA 1
ATOM 676 C C . GLU A 1 90 ? 26.894 2.961 4.086 1.00 43.97 90 GLU A C 1
ATOM 678 O O . GLU A 1 90 ? 26.937 3.553 5.160 1.00 43.97 90 GLU A O 1
ATOM 683 N N . LEU A 1 91 ? 27.698 1.916 3.866 1.00 40.25 91 LEU A N 1
ATOM 684 C CA . LEU A 1 91 ? 28.663 1.431 4.868 1.00 40.25 91 LEU A CA 1
ATOM 685 C C . LEU A 1 91 ? 30.099 1.956 4.684 1.00 40.25 91 LEU A C 1
ATOM 687 O O . LEU A 1 91 ? 30.987 1.510 5.406 1.00 40.25 91 LEU A O 1
ATOM 691 N N . ALA A 1 92 ? 30.356 2.883 3.750 1.00 38.75 92 ALA A N 1
ATOM 692 C CA . ALA A 1 92 ? 31.731 3.276 3.410 1.00 38.75 92 ALA A CA 1
ATOM 693 C C . ALA A 1 92 ? 32.126 4.748 3.633 1.00 38.75 92 ALA A C 1
ATOM 695 O O . ALA A 1 92 ? 33.317 5.030 3.528 1.00 38.75 92 ALA A O 1
ATOM 696 N N . SER A 1 93 ? 31.234 5.690 3.969 1.00 33.38 93 SER A N 1
ATOM 697 C CA . SER A 1 93 ? 31.700 7.068 4.221 1.00 33.38 93 SER A CA 1
ATOM 698 C C . SER A 1 93 ? 30.711 7.974 4.963 1.00 33.38 93 SER A C 1
ATOM 700 O O . SER A 1 93 ? 29.826 8.575 4.361 1.00 33.38 93 SER A O 1
ATOM 702 N N . ALA A 1 94 ? 30.965 8.190 6.249 1.00 32.44 94 ALA A N 1
ATOM 703 C CA . ALA A 1 94 ? 31.097 9.554 6.772 1.00 32.44 94 ALA A CA 1
ATOM 704 C C . ALA A 1 94 ? 32.601 9.770 7.069 1.00 32.44 94 ALA A C 1
ATOM 706 O O . ALA A 1 94 ? 33.245 8.765 7.387 1.00 32.44 94 ALA A O 1
ATOM 707 N N . PRO A 1 95 ? 33.197 10.986 7.018 1.00 43.56 95 PRO A N 1
ATOM 708 C CA . PRO A 1 95 ? 32.599 12.326 6.914 1.00 43.56 95 PRO A CA 1
ATOM 709 C C . PRO A 1 95 ? 33.221 13.259 5.824 1.00 43.56 95 PRO A C 1
ATOM 711 O O . PRO A 1 95 ? 34.210 12.920 5.188 1.00 43.56 95 PRO A O 1
ATOM 714 N N . GLU A 1 96 ? 32.626 14.457 5.684 1.00 34.56 96 GLU A N 1
ATOM 715 C CA . GLU A 1 96 ? 33.154 15.740 5.141 1.00 34.56 96 GLU A CA 1
ATOM 716 C C . GLU A 1 96 ? 33.539 15.915 3.649 1.00 34.56 96 GLU A C 1
ATOM 718 O O . GLU A 1 96 ? 34.502 15.342 3.160 1.00 34.56 96 GLU A O 1
ATOM 723 N N . ALA A 1 97 ? 32.877 16.879 2.977 1.00 28.94 97 ALA A N 1
ATOM 724 C CA . ALA A 1 97 ? 33.525 18.053 2.356 1.00 28.94 97 ALA A CA 1
ATOM 725 C C . ALA A 1 97 ? 32.481 19.075 1.845 1.00 28.94 97 ALA A C 1
ATOM 727 O O . ALA A 1 97 ? 31.597 18.753 1.052 1.00 28.94 97 ALA A O 1
ATOM 728 N N . LYS A 1 98 ? 32.601 20.331 2.294 1.00 35.41 98 LYS A N 1
ATOM 729 C CA . LYS A 1 98 ? 32.005 21.505 1.636 1.00 35.41 98 LYS A CA 1
ATOM 730 C C . LYS A 1 98 ? 32.772 21.797 0.341 1.00 35.41 98 LYS A C 1
ATOM 732 O O . LYS A 1 98 ? 33.990 21.720 0.379 1.00 35.41 98 LYS A O 1
ATOM 737 N N . GLU A 1 99 ? 32.080 22.232 -0.717 1.00 25.80 99 GLU A N 1
ATOM 738 C CA . GLU A 1 99 ? 32.352 23.473 -1.483 1.00 25.80 99 GLU A CA 1
ATOM 739 C C . GLU A 1 99 ? 31.625 23.517 -2.845 1.00 25.80 99 GLU A C 1
ATOM 741 O O . GLU A 1 99 ? 31.499 22.509 -3.531 1.00 25.80 99 GLU A O 1
ATOM 746 N N . GLY A 1 100 ? 31.230 24.732 -3.256 1.00 28.03 100 GLY A N 1
ATOM 747 C CA . GLY A 1 100 ? 31.303 25.159 -4.663 1.00 28.03 100 GLY A CA 1
ATOM 748 C C . GLY A 1 100 ? 30.023 25.127 -5.507 1.00 28.03 100 GLY A C 1
ATOM 749 O O . GLY A 1 100 ? 29.605 24.090 -6.004 1.00 28.03 100 GLY A O 1
ATOM 750 N N . GLN A 1 101 ? 29.451 26.305 -5.764 1.00 32.72 101 GLN A N 1
ATOM 751 C CA . GLN A 1 101 ? 28.409 26.550 -6.771 1.00 32.72 101 GLN A CA 1
ATOM 752 C C . GLN A 1 101 ? 28.974 26.505 -8.208 1.00 32.72 101 GLN A C 1
ATOM 754 O O . GLN A 1 101 ? 30.057 27.039 -8.433 1.00 32.72 101 GLN A O 1
ATOM 759 N N . SER A 1 102 ? 28.197 26.000 -9.184 1.00 24.69 102 SER A N 1
ATOM 760 C CA . SER A 1 102 ? 27.847 26.676 -10.464 1.00 24.69 102 SER A CA 1
ATOM 761 C C . SER A 1 102 ? 27.589 25.716 -11.648 1.00 24.69 102 SER A C 1
ATOM 763 O O . SER A 1 102 ? 28.427 24.900 -12.004 1.00 24.69 102 SER A O 1
ATOM 765 N N . ALA A 1 103 ? 26.393 25.893 -12.228 1.00 33.06 103 ALA A N 1
ATOM 766 C CA . ALA A 1 103 ? 25.894 25.716 -13.602 1.00 33.06 103 ALA A CA 1
ATOM 767 C C . ALA A 1 103 ? 26.489 24.698 -14.613 1.00 33.06 103 ALA A C 1
ATOM 769 O O . ALA A 1 103 ? 27.684 24.619 -14.856 1.00 33.06 103 ALA A O 1
ATOM 770 N N . SER A 1 104 ? 25.545 24.127 -15.385 1.00 28.50 104 SER A N 1
ATOM 771 C CA . SER A 1 104 ? 25.676 23.464 -16.699 1.00 28.50 104 SER A CA 1
ATOM 772 C C . SER A 1 104 ? 25.920 21.947 -16.706 1.00 28.50 104 SER A C 1
ATOM 774 O O . SER A 1 104 ? 27.048 21.468 -16.767 1.00 28.50 104 SER A O 1
ATOM 776 N N . GLY A 1 105 ? 24.809 21.199 -16.782 1.00 28.39 105 GLY A N 1
ATOM 777 C CA . GLY A 1 105 ? 24.766 19.765 -17.086 1.00 28.39 105 GLY A CA 1
ATOM 778 C C . GLY A 1 105 ? 24.330 18.925 -15.890 1.00 28.39 105 GLY A C 1
ATOM 779 O O . GLY A 1 105 ? 25.167 18.346 -15.207 1.00 28.39 105 GLY A O 1
ATOM 780 N N . LYS A 1 106 ? 23.018 18.846 -15.625 1.00 34.84 106 LYS A N 1
ATOM 781 C CA . LYS A 1 106 ? 22.472 17.969 -14.577 1.00 34.84 106 LYS A CA 1
ATOM 782 C C . LYS A 1 106 ? 22.745 16.504 -14.946 1.00 34.84 106 LYS A C 1
ATOM 784 O O . LYS A 1 106 ? 21.967 15.890 -15.667 1.00 34.84 106 LYS A O 1
ATOM 789 N N . LYS A 1 107 ? 23.857 15.943 -14.473 1.00 38.34 107 LYS A N 1
ATOM 790 C CA . LYS A 1 107 ? 23.958 14.499 -14.247 1.00 38.34 107 LYS A CA 1
ATOM 791 C C . LYS A 1 107 ? 23.106 14.216 -13.015 1.00 38.34 107 LYS A C 1
ATOM 793 O O . LYS A 1 107 ? 23.533 14.513 -11.905 1.00 38.34 107 LYS A O 1
ATOM 798 N N . GLU A 1 108 ? 21.888 13.733 -13.233 1.00 45.91 108 GLU A N 1
ATOM 799 C CA . GLU A 1 108 ? 21.002 13.232 -12.179 1.00 45.91 108 GLU A CA 1
ATOM 800 C C . GLU A 1 108 ? 21.641 11.985 -11.555 1.00 45.91 108 GLU A C 1
ATOM 802 O O . GLU A 1 108 ? 21.420 10.856 -11.983 1.00 45.91 108 GLU A O 1
ATOM 807 N N . VAL A 1 109 ? 22.519 12.198 -10.577 1.00 50.31 109 VAL A N 1
ATOM 808 C CA . VAL A 1 109 ? 22.922 11.148 -9.646 1.00 50.31 109 VAL A CA 1
ATOM 809 C C . VAL A 1 109 ? 21.896 11.195 -8.530 1.00 50.31 109 VAL A C 1
ATOM 811 O O . VAL A 1 109 ? 21.909 12.126 -7.729 1.00 50.31 109 VAL A O 1
ATOM 814 N N . ALA A 1 110 ? 20.978 10.234 -8.530 1.00 56.41 110 ALA A N 1
ATOM 815 C CA . ALA A 1 110 ? 19.943 10.179 -7.517 1.00 56.41 110 ALA A CA 1
ATOM 816 C C . ALA A 1 110 ? 20.539 9.881 -6.145 1.00 56.41 110 ALA A C 1
ATOM 818 O O . ALA A 1 110 ? 21.365 8.980 -5.980 1.00 56.41 110 ALA A O 1
ATOM 819 N N . THR A 1 111 ? 20.099 10.649 -5.164 1.00 66.94 111 THR A N 1
ATOM 820 C CA . THR A 1 111 ? 20.442 10.464 -3.760 1.00 66.94 111 THR A CA 1
ATOM 821 C C . THR A 1 111 ? 19.593 9.339 -3.151 1.00 66.94 111 THR A C 1
ATOM 823 O O . THR A 1 111 ? 18.488 9.043 -3.613 1.00 66.94 111 THR A O 1
ATOM 826 N N . ALA A 1 112 ? 20.100 8.699 -2.094 1.00 65.31 112 ALA A N 1
ATOM 827 C CA . ALA A 1 112 ? 19.372 7.710 -1.291 1.00 65.31 112 ALA A CA 1
ATOM 828 C C . ALA A 1 112 ? 17.899 8.086 -0.974 1.00 65.31 112 ALA A C 1
ATOM 830 O O . ALA A 1 112 ? 17.003 7.268 -1.228 1.00 65.31 112 ALA A O 1
ATOM 831 N N . PRO A 1 113 ? 17.590 9.320 -0.512 1.00 73.38 113 PRO A N 1
ATOM 832 C CA . PRO A 1 113 ? 16.211 9.730 -0.241 1.00 73.38 113 PRO A CA 1
ATOM 833 C C . PRO A 1 113 ? 15.340 9.850 -1.501 1.00 73.38 113 PRO A C 1
ATOM 835 O O . PRO A 1 113 ? 14.163 9.498 -1.451 1.00 73.38 113 PRO A O 1
ATOM 838 N N . GLU A 1 114 ? 15.893 10.269 -2.642 1.00 79.62 114 GLU A N 1
ATOM 839 C CA . GLU A 1 114 ? 15.139 10.365 -3.905 1.00 79.62 114 GLU A CA 1
ATOM 840 C C . GLU A 1 114 ? 14.718 8.979 -4.415 1.00 79.62 114 GLU A C 1
ATOM 842 O O . GLU A 1 114 ? 13.606 8.798 -4.917 1.00 79.62 114 GLU A O 1
ATOM 847 N N . MET A 1 115 ? 15.569 7.966 -4.231 1.00 82.88 115 MET A N 1
ATOM 848 C CA . MET A 1 115 ? 15.215 6.578 -4.540 1.00 82.88 115 MET A CA 1
ATOM 849 C C . MET A 1 115 ? 14.141 6.033 -3.594 1.00 82.88 115 MET A C 1
ATOM 851 O O . MET A 1 115 ? 13.227 5.337 -4.041 1.00 82.88 115 MET A O 1
ATOM 855 N N . ALA A 1 116 ? 14.209 6.352 -2.298 1.00 83.50 116 ALA A N 1
ATOM 856 C CA . ALA A 1 116 ? 13.176 5.967 -1.338 1.00 83.50 116 ALA A CA 1
ATOM 857 C C . ALA A 1 116 ? 11.814 6.598 -1.671 1.00 83.50 116 ALA A C 1
ATOM 859 O O . ALA A 1 116 ? 10.789 5.908 -1.643 1.00 83.50 116 ALA A O 1
ATOM 860 N N . GLU A 1 117 ? 11.803 7.873 -2.066 1.00 87.88 117 GLU A N 1
ATOM 861 C CA . GLU A 1 117 ? 10.600 8.562 -2.530 1.00 87.88 117 GLU A CA 1
ATOM 862 C C . GLU A 1 117 ? 10.030 7.904 -3.794 1.00 87.88 117 GLU A C 1
ATOM 864 O O . GLU A 1 117 ? 8.840 7.584 -3.853 1.00 87.88 117 GLU A O 1
ATOM 869 N N . LEU A 1 118 ? 10.878 7.607 -4.781 1.00 89.06 118 LEU A N 1
ATOM 870 C CA . LEU A 1 118 ? 10.460 6.950 -6.017 1.00 89.06 118 LEU A CA 1
ATOM 871 C C . LEU A 1 118 ? 9.874 5.551 -5.764 1.00 89.06 118 LEU A C 1
ATOM 873 O O . LEU A 1 118 ? 8.850 5.194 -6.359 1.00 89.06 118 LEU A O 1
ATOM 877 N N . ARG A 1 119 ? 10.466 4.777 -4.843 1.00 90.12 119 ARG A N 1
ATOM 878 C CA . ARG A 1 119 ? 9.918 3.488 -4.387 1.00 90.12 119 ARG A CA 1
ATOM 879 C C . ARG A 1 119 ? 8.554 3.656 -3.725 1.00 90.12 119 ARG A C 1
ATOM 881 O O . ARG A 1 119 ? 7.634 2.907 -4.052 1.00 90.12 119 ARG A O 1
ATOM 888 N N . SER A 1 120 ? 8.397 4.650 -2.847 1.00 91.94 120 SER A N 1
ATOM 889 C CA . SER A 1 120 ? 7.110 4.950 -2.207 1.00 91.94 120 SER A CA 1
ATOM 890 C C . SER A 1 120 ? 6.025 5.263 -3.246 1.00 91.94 120 SER A C 1
ATOM 892 O O . SER A 1 120 ? 4.919 4.715 -3.190 1.00 91.94 120 SER A O 1
ATOM 894 N N . ILE A 1 121 ? 6.362 6.057 -4.268 1.00 93.88 121 ILE A N 1
ATOM 895 C CA . ILE A 1 121 ? 5.462 6.367 -5.386 1.00 93.88 121 ILE A CA 1
ATOM 896 C C . ILE A 1 121 ? 5.074 5.097 -6.154 1.00 93.88 121 ILE A C 1
ATOM 898 O O . ILE A 1 121 ? 3.889 4.884 -6.413 1.00 93.88 121 ILE A O 1
ATOM 902 N N . CYS A 1 122 ? 6.037 4.232 -6.488 1.00 94.62 122 CYS A N 1
ATOM 903 C CA . CYS A 1 122 ? 5.771 2.986 -7.214 1.00 94.62 122 CYS A CA 1
ATOM 904 C C . CYS A 1 122 ? 4.857 2.039 -6.423 1.00 94.62 122 CYS A C 1
ATOM 906 O O . CYS A 1 122 ? 3.889 1.520 -6.981 1.00 94.62 122 CYS A O 1
ATOM 908 N N . HIS A 1 123 ? 5.099 1.866 -5.121 1.00 95.62 123 HIS A N 1
ATOM 909 C CA . HIS A 1 123 ? 4.223 1.083 -4.245 1.00 95.62 123 HIS A CA 1
ATOM 910 C C . HIS A 1 123 ? 2.802 1.657 -4.194 1.00 95.62 123 HIS A C 1
ATOM 912 O O . HIS A 1 123 ? 1.828 0.931 -4.380 1.00 95.62 123 HIS A O 1
ATOM 918 N N . SER A 1 124 ? 2.651 2.975 -4.049 1.00 95.75 124 SER A N 1
ATOM 919 C CA . SER A 1 124 ? 1.321 3.592 -4.062 1.00 95.75 124 SER A CA 1
ATOM 920 C C . SER A 1 124 ? 0.618 3.439 -5.415 1.00 95.75 124 SER A C 1
ATOM 922 O O . SER A 1 124 ? -0.601 3.262 -5.463 1.00 95.75 124 SER A O 1
ATOM 924 N N . ASN A 1 125 ? 1.362 3.495 -6.522 1.00 96.38 125 ASN A N 1
ATOM 925 C CA . ASN A 1 125 ? 0.815 3.301 -7.864 1.00 96.38 125 ASN A CA 1
ATOM 926 C C . ASN A 1 125 ? 0.379 1.851 -8.120 1.00 96.38 125 ASN A C 1
ATOM 928 O O . ASN A 1 125 ? -0.653 1.624 -8.751 1.00 96.38 125 ASN A O 1
ATOM 932 N N . ARG A 1 126 ? 1.086 0.866 -7.558 1.00 96.94 126 ARG A N 1
ATOM 933 C CA . ARG A 1 126 ? 0.595 -0.520 -7.499 1.00 96.94 126 ARG A CA 1
ATOM 934 C C . ARG A 1 126 ? -0.688 -0.617 -6.678 1.00 96.94 126 ARG A C 1
ATOM 936 O O . ARG A 1 126 ? -1.637 -1.251 -7.128 1.00 96.94 126 ARG A O 1
ATOM 943 N N . GLY A 1 127 ? -0.757 0.083 -5.543 1.00 95.06 127 GLY A N 1
ATOM 944 C CA . GLY A 1 127 ? -1.956 0.157 -4.701 1.00 95.06 127 GLY A CA 1
ATOM 945 C C . GLY A 1 127 ? -3.210 0.595 -5.468 1.00 95.06 127 GLY A C 1
ATOM 946 O O . GLY A 1 127 ? -4.234 -0.081 -5.422 1.00 95.06 127 GLY A O 1
ATOM 947 N N . ILE A 1 128 ? -3.131 1.666 -6.269 1.00 95.50 128 ILE A N 1
ATOM 948 C CA . ILE A 1 128 ? -4.284 2.094 -7.084 1.00 95.50 128 ILE A CA 1
ATOM 949 C C . ILE A 1 128 ? -4.629 1.108 -8.211 1.00 95.50 128 ILE A C 1
ATOM 951 O O . ILE A 1 128 ? -5.805 0.960 -8.532 1.00 95.50 128 ILE A O 1
ATOM 955 N N . CYS A 1 129 ? -3.656 0.397 -8.790 1.00 96.50 129 CYS A N 1
ATOM 956 C CA . CYS A 1 129 ? -3.959 -0.670 -9.752 1.00 96.50 129 CYS A CA 1
ATOM 957 C C . CYS A 1 129 ? -4.766 -1.788 -9.085 1.00 96.50 129 CYS A C 1
ATOM 959 O O . CYS A 1 129 ? -5.776 -2.224 -9.628 1.00 96.50 129 CYS A O 1
ATOM 961 N N . PHE A 1 130 ? -4.369 -2.198 -7.880 1.00 96.12 130 PHE A N 1
ATOM 962 C CA . PHE A 1 130 ? -5.090 -3.207 -7.110 1.00 96.12 130 PHE A CA 1
ATOM 963 C C . PHE A 1 130 ? -6.496 -2.752 -6.699 1.00 96.12 130 PHE A C 1
ATOM 965 O O . PHE A 1 130 ? -7.435 -3.531 -6.846 1.00 96.12 130 PHE A O 1
ATOM 972 N N . LEU A 1 131 ? -6.681 -1.481 -6.316 1.00 92.06 131 LEU A N 1
ATOM 973 C CA . LEU A 1 131 ? -8.015 -0.894 -6.109 1.00 92.06 131 LEU A CA 1
ATOM 974 C C . LEU A 1 131 ? -8.906 -1.029 -7.349 1.00 92.06 131 LEU A C 1
ATOM 976 O O . LEU A 1 131 ? -10.066 -1.415 -7.236 1.00 92.06 131 LEU A O 1
ATOM 980 N N . LYS A 1 132 ? -8.371 -0.721 -8.539 1.00 94.62 132 LYS A N 1
ATOM 981 C CA . LYS A 1 132 ? -9.123 -0.819 -9.802 1.00 94.62 132 LYS A CA 1
ATOM 982 C C . LYS A 1 132 ? -9.446 -2.257 -10.198 1.00 94.62 132 LYS A C 1
ATOM 984 O O . LYS A 1 132 ? -10.461 -2.480 -10.846 1.00 94.62 132 LYS A O 1
ATOM 989 N N . LEU A 1 133 ? -8.621 -3.210 -9.777 1.00 93.56 133 LEU A N 1
ATOM 990 C CA . LEU A 1 133 ? -8.837 -4.643 -9.979 1.00 93.56 133 LEU A CA 1
ATOM 991 C C . LEU A 1 133 ? -9.722 -5.290 -8.897 1.00 93.56 133 LEU A C 1
ATOM 993 O O . LEU A 1 133 ? -9.968 -6.489 -8.974 1.00 93.56 133 LEU A O 1
ATOM 997 N N . GLY A 1 134 ? -10.175 -4.539 -7.885 1.00 90.38 134 GLY A N 1
ATOM 998 C CA . GLY A 1 134 ? -10.967 -5.073 -6.768 1.00 90.38 134 GLY A CA 1
ATOM 999 C C . GLY A 1 134 ? -10.172 -5.915 -5.761 1.00 90.38 134 GLY A C 1
ATOM 1000 O O . GLY A 1 134 ? -10.761 -6.597 -4.933 1.00 90.38 134 GLY A O 1
ATOM 1001 N N . LYS A 1 135 ? -8.836 -5.875 -5.824 1.00 91.31 135 LYS A N 1
ATOM 1002 C CA . LYS A 1 135 ? -7.911 -6.603 -4.941 1.00 91.31 135 LYS A CA 1
ATOM 1003 C C . LYS A 1 135 ? -7.521 -5.724 -3.752 1.00 91.31 135 LYS A C 1
ATOM 1005 O O . LYS A 1 135 ? -6.453 -5.107 -3.726 1.00 91.31 135 LYS A O 1
ATOM 1010 N N . PHE A 1 136 ? -8.451 -5.535 -2.823 1.00 86.69 136 PHE A N 1
ATOM 1011 C CA . PHE A 1 136 ? -8.323 -4.501 -1.794 1.00 86.69 136 PHE A CA 1
ATOM 1012 C C . PHE A 1 136 ? -7.254 -4.838 -0.740 1.00 86.69 136 PHE A C 1
ATOM 1014 O O . PHE A 1 136 ? -6.521 -3.944 -0.311 1.00 86.69 136 PHE A O 1
ATOM 1021 N N . GLU A 1 137 ? -7.073 -6.109 -0.380 1.00 86.38 137 GLU A N 1
ATOM 1022 C CA . GLU A 1 137 ? -6.036 -6.559 0.555 1.00 86.38 137 GLU A CA 1
ATOM 1023 C C . GLU A 1 137 ? -4.623 -6.295 0.022 1.00 86.38 137 GLU A C 1
ATOM 1025 O O . GLU A 1 137 ? -3.750 -5.813 0.749 1.00 86.38 137 GLU A O 1
ATOM 1030 N N . GLU A 1 138 ? -4.373 -6.586 -1.255 1.00 89.81 138 GLU A N 1
ATOM 1031 C CA . GLU A 1 138 ? -3.102 -6.292 -1.915 1.00 89.81 138 GLU A CA 1
ATOM 1032 C C . GLU A 1 138 ? -2.861 -4.788 -2.012 1.00 89.81 138 GLU A C 1
ATOM 1034 O O . GLU A 1 138 ? -1.736 -4.338 -1.781 1.00 89.81 138 GLU A O 1
ATOM 1039 N N . SER A 1 139 ? -3.910 -3.999 -2.269 1.00 90.94 139 SER A N 1
ATOM 1040 C CA . SER A 1 139 ? -3.811 -2.538 -2.231 1.00 90.94 139 SER A CA 1
ATOM 1041 C C . SER A 1 139 ? -3.341 -2.036 -0.864 1.00 90.94 139 SER A C 1
ATOM 1043 O O . SER A 1 139 ? -2.418 -1.220 -0.793 1.00 90.94 139 SER A O 1
ATOM 1045 N N . ILE A 1 140 ? -3.903 -2.564 0.229 1.00 87.69 140 ILE A N 1
ATOM 1046 C CA . ILE A 1 140 ? -3.509 -2.195 1.597 1.00 87.69 140 ILE A CA 1
ATOM 1047 C C . ILE A 1 140 ? -2.048 -2.552 1.860 1.00 87.69 140 ILE A C 1
ATOM 1049 O O . ILE A 1 140 ? -1.307 -1.735 2.416 1.00 87.69 140 ILE A O 1
ATOM 1053 N N . LYS A 1 141 ? -1.608 -3.741 1.432 1.00 89.25 141 LYS A N 1
ATOM 1054 C CA . LYS A 1 141 ? -0.211 -4.182 1.576 1.00 89.25 141 LYS A CA 1
ATOM 1055 C C . LYS A 1 141 ? 0.748 -3.247 0.842 1.00 89.25 141 LYS A C 1
ATOM 1057 O O . LYS A 1 141 ? 1.739 -2.812 1.424 1.00 89.25 141 LYS A O 1
ATOM 1062 N N . GLU A 1 142 ? 0.456 -2.903 -0.409 1.00 92.69 142 GLU A N 1
ATOM 1063 C CA . GLU A 1 142 ? 1.305 -2.002 -1.198 1.00 92.69 142 GLU A CA 1
ATOM 1064 C C . GLU A 1 142 ? 1.293 -0.568 -0.653 1.00 92.69 142 GLU A C 1
ATOM 1066 O O . GLU A 1 142 ? 2.348 0.051 -0.521 1.00 92.69 142 GLU A O 1
ATOM 1071 N N . CYS A 1 143 ? 0.134 -0.040 -0.251 1.00 87.69 143 CYS A N 1
ATOM 1072 C CA . CYS A 1 143 ? 0.063 1.285 0.365 1.00 87.69 143 CYS A CA 1
ATOM 1073 C C . CYS A 1 143 ? 0.789 1.334 1.717 1.00 87.69 143 CYS A C 1
ATOM 1075 O O . CYS A 1 143 ? 1.383 2.354 2.052 1.00 87.69 143 CYS A O 1
ATOM 1077 N N . THR A 1 144 ? 0.802 0.236 2.476 1.00 88.06 144 THR A N 1
ATOM 1078 C CA . THR A 1 144 ? 1.560 0.147 3.732 1.00 88.06 144 THR A CA 1
ATOM 1079 C C . THR A 1 144 ? 3.061 0.218 3.480 1.00 88.06 144 THR A C 1
ATOM 1081 O O . THR A 1 144 ? 3.718 1.059 4.085 1.00 88.06 144 THR A O 1
ATOM 1084 N N . LYS A 1 145 ? 3.581 -0.527 2.496 1.00 89.25 145 LYS A N 1
ATOM 1085 C CA . LYS A 1 145 ? 4.986 -0.401 2.062 1.00 89.25 145 LYS A CA 1
ATOM 1086 C C . LYS A 1 145 ? 5.327 1.016 1.597 1.00 89.25 145 LYS A C 1
ATOM 1088 O O . LYS A 1 145 ? 6.390 1.540 1.911 1.00 89.25 145 LYS A O 1
ATOM 1093 N N . ALA A 1 146 ? 4.416 1.672 0.874 1.00 89.12 146 ALA A N 1
ATOM 1094 C CA . ALA A 1 146 ? 4.614 3.061 0.464 1.00 89.12 146 ALA A CA 1
ATOM 1095 C C . ALA A 1 146 ? 4.769 4.004 1.671 1.00 89.12 146 ALA A C 1
ATOM 1097 O O . ALA A 1 146 ? 5.592 4.917 1.628 1.00 89.12 146 ALA A O 1
ATOM 1098 N N . LEU A 1 147 ? 4.004 3.772 2.741 1.00 85.12 147 LEU A N 1
ATOM 1099 C CA . LEU A 1 147 ? 4.010 4.590 3.956 1.00 85.12 147 LEU A CA 1
ATOM 1100 C C . LEU A 1 147 ? 5.155 4.259 4.917 1.00 85.12 147 LEU A C 1
ATOM 1102 O O . LEU A 1 147 ? 5.579 5.142 5.655 1.00 85.12 147 LEU A O 1
ATOM 1106 N N . GLU A 1 148 ? 5.677 3.033 4.893 1.00 86.12 148 GLU A N 1
ATOM 1107 C CA . GLU A 1 148 ? 6.934 2.677 5.568 1.00 86.12 148 GLU A CA 1
ATOM 1108 C C . GLU A 1 148 ? 8.112 3.471 4.988 1.00 86.12 148 GLU A C 1
ATOM 1110 O O . GLU A 1 148 ? 8.982 3.919 5.729 1.00 86.12 148 GLU A O 1
ATOM 1115 N N . LEU A 1 149 ? 8.108 3.693 3.668 1.00 85.38 149 LEU A N 1
ATOM 1116 C CA . LEU A 1 149 ? 9.133 4.472 2.969 1.00 85.38 149 LEU A CA 1
ATOM 1117 C C . LEU A 1 149 ? 8.914 5.985 3.077 1.00 85.38 149 LEU A C 1
ATOM 1119 O O . LEU A 1 149 ? 9.867 6.738 3.246 1.00 85.38 149 LEU A O 1
ATOM 1123 N N . ASN A 1 150 ? 7.666 6.440 2.951 1.00 83.44 150 ASN A N 1
ATOM 1124 C CA . ASN A 1 150 ? 7.299 7.845 3.091 1.00 83.44 150 ASN A CA 1
ATOM 1125 C C . ASN A 1 150 ? 6.003 7.983 3.914 1.00 83.44 150 ASN A C 1
ATOM 1127 O O . ASN A 1 150 ? 4.900 7.936 3.354 1.00 83.44 150 ASN A O 1
ATOM 1131 N N . PRO A 1 151 ? 6.114 8.212 5.236 1.00 81.81 151 PRO A N 1
ATOM 1132 C CA . PRO A 1 151 ? 4.961 8.285 6.132 1.00 81.81 151 PRO A CA 1
ATOM 1133 C C . PRO A 1 151 ? 3.996 9.443 5.861 1.00 81.81 151 PRO A C 1
ATOM 1135 O O . PRO A 1 151 ? 2.864 9.406 6.358 1.00 81.81 151 PRO A O 1
ATOM 1138 N N . THR A 1 152 ? 4.435 10.469 5.125 1.00 82.62 152 THR A N 1
ATOM 1139 C CA . THR A 1 152 ? 3.649 11.667 4.791 1.00 82.62 152 THR A CA 1
ATOM 1140 C C . THR A 1 152 ? 3.028 11.579 3.396 1.00 82.62 152 THR A C 1
ATOM 1142 O O . THR A 1 152 ? 2.372 12.520 2.944 1.00 82.62 152 THR A O 1
ATOM 1145 N N . TYR A 1 153 ? 3.181 10.445 2.699 1.00 85.50 153 TYR A N 1
ATOM 1146 C CA . TYR A 1 153 ? 2.693 10.315 1.335 1.00 85.50 153 TYR A CA 1
ATOM 1147 C C . TYR A 1 153 ? 1.165 10.206 1.265 1.00 85.50 153 TYR A C 1
ATOM 1149 O O . TYR A 1 153 ? 0.561 9.133 1.338 1.00 85.50 153 TYR A O 1
ATOM 1157 N N . MET A 1 154 ? 0.529 11.356 1.059 1.00 84.69 154 MET A N 1
ATOM 1158 C CA . MET A 1 154 ? -0.921 11.524 1.133 1.00 84.69 154 MET A CA 1
ATOM 1159 C C . MET A 1 154 ? -1.705 10.604 0.188 1.00 84.69 154 MET A C 1
ATOM 1161 O O . MET A 1 154 ? -2.730 10.053 0.580 1.00 84.69 154 MET A O 1
ATOM 1165 N N . LYS A 1 155 ? -1.216 10.377 -1.040 1.00 87.94 155 LYS A N 1
ATOM 1166 C CA . LYS A 1 155 ? -1.892 9.479 -1.992 1.00 87.94 155 LYS A CA 1
ATOM 1167 C C . LYS A 1 155 ? -1.955 8.044 -1.470 1.00 87.94 155 LYS A C 1
ATOM 1169 O O . LYS A 1 155 ? -2.968 7.387 -1.676 1.00 87.94 155 LYS A O 1
ATOM 1174 N N . ALA A 1 156 ? -0.910 7.565 -0.792 1.00 85.56 156 ALA A N 1
ATOM 1175 C CA . ALA A 1 156 ? -0.909 6.234 -0.196 1.00 85.56 156 ALA A CA 1
ATOM 1176 C C . ALA A 1 156 ? -1.880 6.134 0.991 1.00 85.56 156 ALA A C 1
ATOM 1178 O O . ALA A 1 156 ? -2.599 5.144 1.073 1.00 85.56 156 ALA A O 1
ATOM 1179 N N . LEU A 1 157 ? -1.972 7.169 1.840 1.00 81.38 157 LEU A N 1
ATOM 1180 C CA . LEU A 1 157 ? -2.969 7.224 2.923 1.00 81.38 157 LEU A CA 1
ATOM 1181 C C . LEU A 1 157 ? -4.401 7.168 2.378 1.00 81.38 157 LEU A C 1
ATOM 1183 O O . LEU A 1 157 ? -5.187 6.336 2.812 1.00 81.38 157 LEU A O 1
ATOM 1187 N N . ILE A 1 158 ? -4.724 8.007 1.389 1.00 82.62 158 ILE A N 1
ATOM 1188 C CA . ILE A 1 158 ? -6.071 8.058 0.796 1.00 82.62 158 ILE A CA 1
ATOM 1189 C C . ILE A 1 158 ? -6.436 6.714 0.154 1.00 82.62 158 ILE A C 1
ATOM 1191 O O . ILE A 1 158 ? -7.527 6.202 0.381 1.00 82.62 158 ILE A O 1
ATOM 1195 N N . ARG A 1 159 ? -5.518 6.124 -0.622 1.00 88.75 159 ARG A N 1
ATOM 1196 C CA . ARG A 1 159 ? -5.742 4.841 -1.311 1.00 88.75 159 ARG A CA 1
ATOM 1197 C C . ARG A 1 159 ? -5.920 3.683 -0.330 1.00 88.75 159 ARG A C 1
ATOM 1199 O O . ARG A 1 159 ? -6.751 2.813 -0.572 1.00 88.75 159 ARG A O 1
ATOM 1206 N N . ARG A 1 160 ? -5.161 3.662 0.771 1.00 85.94 160 ARG A N 1
ATOM 1207 C CA . ARG A 1 160 ? -5.302 2.631 1.806 1.00 85.94 160 ARG A CA 1
ATOM 1208 C C . ARG A 1 160 ? -6.640 2.749 2.530 1.00 85.94 160 ARG A C 1
ATOM 1210 O O . ARG A 1 160 ? -7.323 1.742 2.687 1.00 85.94 160 ARG A O 1
ATOM 1217 N N . ALA A 1 161 ? -7.052 3.971 2.858 1.00 79.25 161 ALA A N 1
ATOM 1218 C CA . ALA A 1 161 ? -8.340 4.218 3.484 1.00 79.25 161 ALA A CA 1
ATOM 1219 C C . ALA A 1 161 ? -9.512 3.848 2.555 1.00 79.25 161 ALA A C 1
ATOM 1221 O O . ALA A 1 161 ? -10.466 3.216 2.999 1.00 79.25 161 ALA A O 1
ATOM 1222 N N . GLU A 1 162 ? -9.413 4.159 1.256 1.00 83.44 162 GLU A N 1
ATOM 1223 C CA . GLU A 1 162 ? -10.382 3.727 0.236 1.00 83.44 162 GLU A CA 1
ATOM 1224 C C . GLU A 1 162 ? -10.451 2.195 0.132 1.00 83.44 162 GLU A C 1
ATOM 1226 O O . GLU A 1 162 ? -11.539 1.629 0.062 1.00 83.44 162 GLU A O 1
ATOM 1231 N N . ALA A 1 163 ? -9.306 1.505 0.160 1.00 85.62 163 ALA A N 1
ATOM 1232 C CA . ALA A 1 163 ? -9.262 0.042 0.122 1.00 85.62 163 ALA A CA 1
ATOM 1233 C C . ALA A 1 163 ? -9.948 -0.580 1.345 1.00 85.62 163 ALA A C 1
ATOM 1235 O O . ALA A 1 163 ? -10.721 -1.524 1.208 1.00 85.62 163 ALA A O 1
ATOM 1236 N N . HIS A 1 164 ? -9.707 -0.025 2.531 1.00 77.31 164 HIS A N 1
ATOM 1237 C CA . HIS A 1 164 ? -10.366 -0.455 3.756 1.00 77.31 164 HIS A CA 1
ATOM 1238 C C . HIS A 1 164 ? -11.883 -0.202 3.732 1.00 77.31 164 HIS A C 1
ATOM 1240 O O . HIS A 1 164 ? -12.643 -1.101 4.075 1.00 77.31 164 HIS A O 1
ATOM 1246 N N . GLU A 1 165 ? -12.340 0.961 3.253 1.00 74.75 165 GLU A N 1
ATOM 1247 C CA . GLU A 1 165 ? -13.774 1.254 3.081 1.00 74.75 165 GLU A CA 1
ATOM 1248 C C . GLU A 1 165 ? -14.446 0.279 2.097 1.00 74.75 165 GLU A C 1
ATOM 1250 O O . GLU A 1 165 ? -15.616 -0.077 2.247 1.00 74.75 165 GLU A O 1
ATOM 1255 N N . LYS A 1 166 ? -13.716 -0.187 1.077 1.00 80.88 166 LYS A N 1
ATOM 1256 C CA . LYS A 1 166 ? -14.214 -1.212 0.153 1.00 80.88 166 LYS A CA 1
ATOM 1257 C C . LYS A 1 166 ? -14.271 -2.601 0.784 1.00 80.88 166 LYS A C 1
ATOM 1259 O O . LYS A 1 166 ? -15.207 -3.328 0.473 1.00 80.88 166 LYS A O 1
ATOM 1264 N N . LEU A 1 167 ? -13.348 -2.943 1.682 1.00 76.75 167 LEU A N 1
ATOM 1265 C CA . LEU A 1 167 ? -13.392 -4.202 2.436 1.00 76.75 167 LEU A CA 1
ATOM 1266 C C . LEU A 1 167 ? -14.539 -4.262 3.449 1.00 76.75 167 LEU A C 1
ATOM 1268 O O . LEU A 1 167 ? -15.113 -5.326 3.634 1.00 76.75 167 LEU A O 1
ATOM 1272 N N . GLU A 1 168 ? -14.934 -3.133 4.042 1.00 64.75 168 GLU A N 1
ATOM 1273 C CA . GLU A 1 168 ? -16.109 -3.047 4.931 1.00 64.75 168 GLU A CA 1
ATOM 1274 C C . GLU A 1 168 ? -17.443 -3.369 4.223 1.00 64.75 168 GLU A C 1
ATOM 1276 O O . GLU A 1 168 ? -18.450 -3.582 4.888 1.00 64.75 168 GLU A O 1
ATOM 1281 N N . HIS A 1 169 ? -17.464 -3.433 2.887 1.00 51.50 169 HIS A N 1
ATOM 1282 C CA . HIS A 1 169 ? -18.637 -3.836 2.104 1.00 51.50 169 HIS A CA 1
ATOM 1283 C C . HIS A 1 169 ? -18.620 -5.316 1.672 1.00 51.50 169 HIS A C 1
ATOM 1285 O O . HIS A 1 169 ? -19.496 -5.729 0.913 1.00 51.50 169 HIS A O 1
ATOM 1291 N N . PHE A 1 170 ? -17.654 -6.118 2.138 1.00 44.03 170 PHE A N 1
ATOM 1292 C CA . PHE A 1 170 ? -17.581 -7.555 1.866 1.00 44.03 170 PHE A CA 1
ATOM 1293 C C . PHE A 1 170 ? -17.329 -8.332 3.166 1.00 44.03 170 PHE A C 1
ATOM 1295 O O . PHE A 1 170 ? -16.191 -8.571 3.563 1.00 44.03 170 PHE A O 1
ATOM 1302 N N . GLU A 1 171 ? -18.414 -8.771 3.806 1.00 40.28 171 GLU A N 1
ATOM 1303 C CA . GLU A 1 171 ? -18.414 -9.569 5.047 1.00 40.28 171 GLU A CA 1
ATOM 1304 C C . GLU A 1 171 ? -17.730 -10.954 4.894 1.00 40.28 171 GLU A C 1
ATOM 1306 O O . GLU A 1 171 ? -17.478 -11.644 5.878 1.00 40.28 171 GLU A O 1
ATOM 1311 N N . GLU A 1 172 ? -17.356 -11.371 3.677 1.00 41.06 172 GLU A N 1
ATOM 1312 C CA . GLU A 1 172 ? -16.894 -12.741 3.390 1.00 41.06 172 GLU A CA 1
ATOM 1313 C C . GLU A 1 172 ? -15.365 -12.911 3.234 1.00 41.06 172 GLU A C 1
ATOM 1315 O O . GLU A 1 172 ? -14.886 -14.036 3.088 1.00 41.06 172 GLU A O 1
ATOM 1320 N N . ALA A 1 173 ? -14.552 -11.849 3.312 1.00 35.72 173 ALA A N 1
ATOM 1321 C CA . ALA A 1 173 ? -13.121 -11.933 2.960 1.00 35.72 173 ALA A CA 1
ATOM 1322 C C . ALA A 1 173 ? -12.138 -12.106 4.139 1.00 35.72 173 ALA A C 1
ATOM 1324 O O . ALA A 1 173 ? -10.931 -12.253 3.930 1.00 35.72 173 ALA A O 1
ATOM 1325 N N . ILE A 1 174 ? -12.596 -12.117 5.398 1.00 36.94 174 ILE A N 1
ATOM 1326 C CA . ILE A 1 174 ? -11.674 -11.933 6.537 1.00 36.94 174 ILE A CA 1
ATOM 1327 C C . ILE A 1 174 ? -11.048 -13.231 7.096 1.00 36.94 174 ILE A C 1
ATOM 1329 O O . ILE A 1 174 ? -10.299 -13.219 8.074 1.00 36.94 174 ILE A O 1
ATOM 1333 N N . ALA A 1 175 ? -11.242 -14.373 6.438 1.00 33.88 175 ALA A N 1
ATOM 1334 C CA . ALA A 1 175 ? -10.684 -15.641 6.914 1.00 33.88 175 ALA A CA 1
ATOM 1335 C C . ALA A 1 175 ? -9.181 -15.851 6.610 1.00 33.88 175 ALA A C 1
ATOM 1337 O O . ALA A 1 175 ? -8.598 -16.792 7.144 1.00 33.88 175 ALA A O 1
ATOM 1338 N N . VAL A 1 176 ? -8.521 -15.019 5.783 1.00 32.16 176 VAL A N 1
ATOM 1339 C CA . VAL A 1 176 ? -7.215 -15.413 5.192 1.00 32.16 176 VAL A CA 1
ATOM 1340 C C . VAL A 1 176 ? -6.022 -14.492 5.507 1.00 32.16 176 VAL A C 1
ATOM 1342 O O . VAL A 1 176 ? -4.884 -14.920 5.340 1.00 32.16 176 VAL A O 1
ATOM 1345 N N . SER A 1 177 ? -6.198 -13.264 6.017 1.00 30.92 177 SER A N 1
ATOM 1346 C CA . SER A 1 177 ? -5.060 -12.317 6.120 1.00 30.92 177 SER A CA 1
ATOM 1347 C C . SER A 1 177 ? -4.578 -11.952 7.534 1.00 30.92 177 SER A C 1
ATOM 1349 O O . SER A 1 177 ? -3.623 -11.180 7.662 1.00 30.92 177 SER A O 1
ATOM 1351 N N . CYS A 1 178 ? -5.163 -12.490 8.607 1.00 35.16 178 CYS A N 1
ATOM 1352 C CA . CYS A 1 178 ? -4.800 -12.104 9.978 1.00 35.16 178 CYS A CA 1
ATOM 1353 C C . CYS A 1 178 ? -3.627 -12.920 10.562 1.00 35.16 178 CYS A C 1
ATOM 1355 O O . CYS A 1 178 ? -3.704 -13.374 11.694 1.00 35.16 178 CYS A O 1
ATOM 1357 N N . SER A 1 179 ? -2.536 -13.131 9.818 1.00 33.28 179 SER A N 1
ATOM 1358 C CA . SER A 1 179 ? -1.371 -13.894 10.318 1.00 33.28 179 SER A CA 1
ATOM 1359 C C . SER A 1 179 ? -0.210 -13.029 10.825 1.00 33.28 179 SER A C 1
ATOM 1361 O O . SER A 1 179 ? 0.792 -13.586 11.259 1.00 33.28 179 SER A O 1
ATOM 1363 N N . PHE A 1 180 ? -0.304 -11.690 10.787 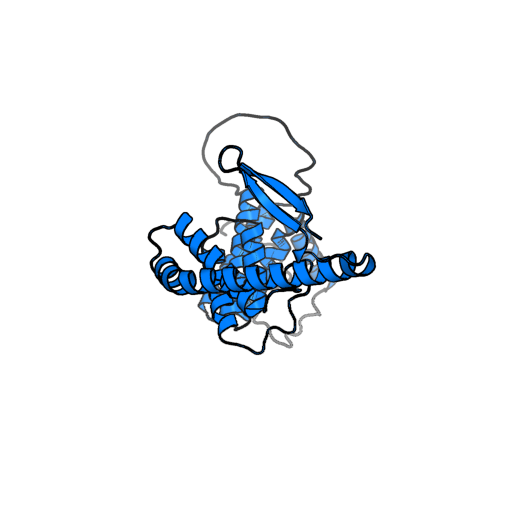1.00 35.75 180 PHE A N 1
ATOM 1364 C CA . PHE A 1 180 ? 0.856 -10.825 11.082 1.00 35.75 180 PHE A CA 1
ATOM 1365 C C . PHE A 1 180 ? 0.692 -9.834 12.251 1.00 35.75 180 PHE A C 1
ATOM 1367 O O . PHE A 1 180 ? 1.687 -9.316 12.738 1.00 35.75 180 PHE A O 1
ATOM 1374 N N . TYR A 1 181 ? -0.521 -9.616 12.774 1.00 36.06 181 TYR A N 1
ATOM 1375 C CA . TYR A 1 181 ? -0.758 -8.763 13.960 1.00 36.06 181 TYR A CA 1
ATOM 1376 C C . TYR A 1 181 ? -1.446 -9.522 15.106 1.00 36.06 181 TYR A C 1
ATOM 1378 O O . TYR A 1 181 ? -2.289 -8.997 15.836 1.00 36.06 181 TYR A O 1
ATOM 1386 N N . VAL A 1 182 ? -1.076 -10.794 15.265 1.00 45.75 182 VAL A N 1
ATOM 1387 C CA . VAL A 1 182 ? -1.646 -11.686 16.276 1.00 45.75 182 VAL A CA 1
ATOM 1388 C C . VAL A 1 182 ? -0.716 -11.758 17.477 1.00 45.75 182 VAL A C 1
ATOM 1390 O O . VAL A 1 182 ? 0.266 -12.490 17.490 1.00 45.75 182 VAL A O 1
ATOM 1393 N N . GLY A 1 183 ? -1.050 -10.991 18.505 1.00 44.69 183 GLY A N 1
ATOM 1394 C CA . GLY A 1 183 ? -0.514 -11.201 19.846 1.00 44.69 183 GLY A CA 1
ATOM 1395 C C . GLY A 1 183 ? -1.537 -10.795 20.896 1.00 44.69 183 GLY A C 1
ATOM 1396 O O . GLY A 1 183 ? -1.936 -11.612 21.715 1.00 44.69 183 GLY A O 1
ATOM 1397 N N . LEU A 1 184 ? -2.042 -9.560 20.806 1.00 39.03 184 LEU A N 1
ATOM 1398 C CA . LEU A 1 184 ? -3.110 -9.063 21.685 1.00 39.03 184 LEU A CA 1
ATOM 1399 C C . LEU A 1 184 ? -4.403 -8.680 20.951 1.00 39.03 184 LEU A C 1
ATOM 1401 O O . LEU A 1 184 ? -5.475 -8.774 21.543 1.00 39.03 184 LEU A O 1
ATOM 1405 N N . CYS A 1 185 ? -4.334 -8.284 19.675 1.00 41.09 185 CYS A N 1
ATOM 1406 C CA . CYS A 1 185 ? -5.507 -7.780 18.959 1.00 41.09 185 CYS A CA 1
ATOM 1407 C C . CYS A 1 185 ? -6.465 -8.891 18.493 1.00 41.09 185 CYS A C 1
ATOM 1409 O O . CYS A 1 185 ? -7.666 -8.799 18.731 1.00 41.09 185 CYS A O 1
ATOM 1411 N N . SER A 1 186 ? -5.968 -9.985 17.914 1.00 43.69 186 SER A N 1
ATOM 1412 C CA . SER A 1 186 ? -6.843 -11.032 17.349 1.00 43.69 186 SER A CA 1
ATOM 1413 C C . SER A 1 186 ? -7.549 -11.921 18.383 1.00 43.69 186 SER A C 1
ATOM 1415 O O . SER A 1 186 ? -8.417 -12.699 18.011 1.00 43.69 186 SER A O 1
ATOM 1417 N N . LEU A 1 187 ? -7.205 -11.822 19.674 1.00 45.50 187 LEU A N 1
ATOM 1418 C CA . LEU A 1 187 ? -7.903 -12.540 20.756 1.00 45.50 187 LEU A CA 1
ATOM 1419 C C . LEU A 1 187 ? -9.155 -11.796 21.256 1.00 45.50 187 LEU A C 1
ATOM 1421 O O . LEU A 1 187 ? -9.950 -12.355 22.022 1.00 45.50 187 LEU A O 1
ATOM 1425 N N . VAL A 1 188 ? -9.331 -10.528 20.866 1.00 46.34 188 VAL A N 1
ATOM 1426 C CA . VAL A 1 188 ? -10.406 -9.669 21.388 1.00 46.34 188 VAL A CA 1
ATOM 1427 C C . VAL A 1 188 ? -11.168 -8.919 20.300 1.00 46.34 188 VAL A C 1
ATOM 1429 O O . VAL A 1 188 ? -12.324 -8.585 20.514 1.00 46.34 188 VAL A O 1
ATOM 1432 N N . LEU A 1 189 ? -10.575 -8.688 19.131 1.00 50.62 189 LEU A N 1
ATOM 1433 C CA . LEU A 1 189 ? -11.182 -7.846 18.106 1.00 50.62 189 LEU A CA 1
ATOM 1434 C C . LEU A 1 189 ? -11.852 -8.664 17.005 1.00 50.62 189 LEU A C 1
ATOM 1436 O O . LEU A 1 189 ? -11.221 -9.524 16.389 1.00 50.62 189 LEU A O 1
ATOM 1440 N N . ASN A 1 190 ? -13.103 -8.313 16.696 1.00 54.91 190 ASN A N 1
ATOM 1441 C CA . ASN A 1 190 ? -13.722 -8.700 15.434 1.00 54.91 190 ASN A CA 1
ATOM 1442 C C . ASN A 1 190 ? -12.949 -8.053 14.275 1.00 54.91 190 ASN A C 1
ATOM 1444 O O . ASN A 1 190 ? -12.573 -6.879 14.379 1.00 54.91 190 ASN A O 1
ATOM 1448 N N . PRO A 1 191 ? -12.729 -8.765 13.162 1.00 56.28 191 PRO A N 1
ATOM 1449 C CA . PRO A 1 191 ? -11.857 -8.260 12.111 1.00 56.28 191 PRO A CA 1
ATOM 1450 C C . PRO A 1 191 ? -12.359 -6.976 11.432 1.00 56.28 191 PRO A C 1
ATOM 1452 O O . PRO A 1 191 ? -11.554 -6.124 11.059 1.00 56.28 191 PRO A O 1
ATOM 1455 N N . GLU A 1 192 ? -13.678 -6.791 11.363 1.00 56.06 192 GLU A N 1
ATOM 1456 C CA . GLU A 1 192 ? -14.322 -5.557 10.893 1.00 56.06 192 GLU A CA 1
ATOM 1457 C C . GLU A 1 192 ? -13.969 -4.342 11.765 1.00 56.06 192 GLU A C 1
ATOM 1459 O O . GLU A 1 192 ? -13.709 -3.253 11.259 1.00 56.06 192 GLU A O 1
ATOM 1464 N N . SER A 1 193 ? -13.882 -4.525 13.088 1.00 59.44 193 SER A N 1
ATOM 1465 C CA . SER A 1 193 ? -13.560 -3.445 14.029 1.00 59.44 193 SER A CA 1
ATOM 1466 C C . SER A 1 193 ? -12.110 -2.958 13.887 1.00 59.44 193 SER A C 1
ATOM 1468 O O . SER A 1 193 ? -11.827 -1.789 14.142 1.00 59.44 193 SER A O 1
ATOM 1470 N N . CYS A 1 194 ? -11.184 -3.826 13.462 1.00 62.47 194 CYS A N 1
ATOM 1471 C CA . CYS A 1 194 ? -9.787 -3.451 13.215 1.00 62.47 194 CYS A CA 1
ATOM 1472 C C . CYS A 1 194 ? -9.639 -2.549 11.984 1.00 62.47 194 CYS A C 1
ATOM 1474 O O . CYS A 1 194 ? -8.895 -1.570 12.032 1.00 62.47 194 CYS A O 1
ATOM 1476 N N . ILE A 1 195 ? -10.359 -2.875 10.907 1.00 63.91 195 ILE A N 1
ATOM 1477 C CA . ILE A 1 195 ? -10.376 -2.107 9.652 1.00 63.91 195 ILE A CA 1
ATOM 1478 C C . ILE A 1 195 ? -10.970 -0.717 9.900 1.00 63.91 195 ILE A C 1
ATOM 1480 O O . ILE A 1 195 ? -10.405 0.302 9.510 1.00 63.91 195 ILE A O 1
ATOM 1484 N N . PHE A 1 196 ? -12.063 -0.675 10.652 1.00 64.19 196 PHE A N 1
ATOM 1485 C CA . PHE A 1 196 ? -12.751 0.555 11.008 1.00 64.19 196 PHE A CA 1
ATOM 1486 C C . PHE A 1 196 ? -11.870 1.544 11.798 1.00 64.19 196 PHE A C 1
ATOM 1488 O O . PHE A 1 196 ? -11.863 2.754 11.561 1.00 64.19 196 PHE A O 1
ATOM 1495 N N . LEU A 1 197 ? -11.085 1.050 12.758 1.00 66.69 197 LEU A N 1
ATOM 1496 C CA . LEU A 1 197 ? -10.194 1.906 13.546 1.00 66.69 197 LEU A CA 1
ATOM 1497 C C . LEU A 1 197 ? -8.971 2.364 12.742 1.00 66.69 197 LEU A C 1
ATOM 1499 O O . LEU A 1 197 ? -8.494 3.483 12.955 1.00 66.69 197 LEU A O 1
ATOM 1503 N N . SER A 1 198 ? -8.480 1.544 11.804 1.00 69.81 198 SER A N 1
ATOM 1504 C CA . SER A 1 198 ? -7.385 1.945 10.917 1.00 69.81 198 SER A CA 1
ATOM 1505 C C . SER A 1 198 ? -7.824 3.029 9.933 1.00 69.81 198 SER A C 1
ATOM 1507 O O . SER A 1 198 ? -7.100 4.015 9.787 1.00 69.81 198 SER A O 1
ATOM 1509 N N . THR A 1 199 ? -9.023 2.938 9.343 1.00 70.31 199 THR A N 1
ATOM 1510 C CA . THR A 1 199 ? -9.564 4.009 8.481 1.00 70.31 199 THR A CA 1
ATOM 1511 C C . THR A 1 199 ? -9.758 5.312 9.238 1.00 70.31 199 THR A C 1
ATOM 1513 O O . THR A 1 199 ? -9.365 6.374 8.753 1.00 70.31 199 THR A O 1
ATOM 1516 N N . PHE A 1 200 ? -10.301 5.253 10.455 1.00 70.62 200 PHE A N 1
ATOM 1517 C CA . PHE A 1 200 ? -10.468 6.432 11.298 1.00 70.62 200 PHE A CA 1
ATOM 1518 C C . PHE A 1 200 ? -9.130 7.112 11.619 1.00 70.62 200 PHE A C 1
ATOM 1520 O O . PHE A 1 200 ? -9.010 8.337 11.514 1.00 70.62 200 PHE A O 1
ATOM 1527 N N . HIS A 1 201 ? -8.109 6.327 11.970 1.00 76.75 201 HIS A N 1
ATOM 1528 C CA . HIS A 1 201 ? -6.764 6.840 12.222 1.00 76.75 201 HIS A CA 1
ATOM 1529 C C . HIS A 1 201 ? -6.138 7.464 10.965 1.00 76.75 201 HIS A C 1
ATOM 1531 O O . HIS A 1 201 ? -5.579 8.559 11.026 1.00 76.75 201 HIS A O 1
ATOM 1537 N N . GLU A 1 202 ? -6.275 6.813 9.810 1.00 74.88 202 GLU A N 1
ATOM 1538 C CA . GLU A 1 202 ? -5.754 7.312 8.534 1.00 74.88 202 GLU A CA 1
ATOM 1539 C C . GLU A 1 202 ? -6.407 8.620 8.104 1.00 74.88 202 GLU A C 1
ATOM 1541 O O . GLU A 1 202 ? -5.707 9.549 7.702 1.00 74.88 202 GLU A O 1
ATOM 1546 N N . MET A 1 203 ? -7.728 8.736 8.243 1.00 77.75 203 MET A N 1
ATOM 1547 C CA . MET A 1 203 ? -8.437 9.973 7.923 1.00 77.75 203 MET A CA 1
ATOM 1548 C C . MET A 1 203 ? -8.009 11.119 8.839 1.00 77.75 203 MET A C 1
ATOM 1550 O O . MET A 1 203 ? -7.872 12.250 8.372 1.00 77.75 203 MET A O 1
ATOM 1554 N N . LYS A 1 204 ? -7.754 10.849 10.129 1.00 79.94 204 LYS A N 1
ATOM 1555 C CA . LYS A 1 204 ? -7.222 11.865 11.054 1.00 79.94 204 LYS A CA 1
ATOM 1556 C C . LYS A 1 204 ? -5.851 12.344 10.606 1.00 79.94 204 LYS A C 1
ATOM 1558 O O . LYS A 1 204 ? -5.640 13.547 10.496 1.00 79.94 204 LYS A O 1
ATOM 1563 N N . LYS A 1 205 ? -4.972 11.409 10.248 1.00 78.88 205 LYS A N 1
ATOM 1564 C CA . LYS A 1 205 ? -3.645 11.717 9.715 1.00 78.88 205 LYS A CA 1
ATOM 1565 C C . LYS A 1 205 ? -3.722 12.540 8.422 1.00 78.88 205 LYS A C 1
ATOM 1567 O O . LYS A 1 205 ? -2.939 13.463 8.231 1.00 78.88 205 LYS A O 1
ATOM 1572 N N . ILE A 1 206 ? -4.694 12.266 7.548 1.00 77.38 206 ILE A N 1
ATOM 1573 C CA . ILE A 1 206 ? -4.941 13.090 6.354 1.00 77.38 206 ILE A CA 1
ATOM 1574 C C . ILE A 1 206 ? -5.320 14.527 6.741 1.00 77.38 206 ILE A C 1
ATOM 1576 O O . ILE A 1 206 ? -4.795 15.453 6.131 1.00 77.38 206 ILE A O 1
ATOM 1580 N N . LEU A 1 207 ? -6.173 14.734 7.752 1.00 80.88 207 LEU A N 1
ATOM 1581 C CA . LEU A 1 207 ? -6.538 16.082 8.217 1.00 80.88 207 LEU A CA 1
ATOM 1582 C C . LEU A 1 207 ? -5.407 16.830 8.921 1.00 80.88 207 LEU A C 1
ATOM 1584 O O . LEU A 1 207 ? -5.388 18.057 8.870 1.00 80.88 207 LEU A O 1
ATOM 1588 N N . GLU A 1 208 ? -4.485 16.122 9.571 1.00 84.56 208 GLU A N 1
ATOM 1589 C CA . GLU A 1 208 ? -3.279 16.733 10.139 1.00 84.56 208 GLU A CA 1
ATOM 1590 C C . GLU A 1 208 ? -2.402 17.353 9.043 1.00 84.56 208 GLU A C 1
ATOM 1592 O O . GLU A 1 208 ? -1.865 18.443 9.227 1.00 84.56 208 GLU A O 1
ATOM 1597 N N . PHE A 1 209 ? -2.290 16.689 7.887 1.00 80.06 209 PHE A N 1
ATOM 1598 C CA . PHE A 1 209 ? -1.506 17.190 6.755 1.00 80.06 209 PHE A CA 1
ATOM 1599 C C . PHE A 1 209 ? -2.266 18.177 5.867 1.00 80.06 209 PHE A C 1
ATOM 1601 O O . PHE A 1 209 ? -1.682 19.147 5.391 1.00 80.06 209 PHE A O 1
ATOM 1608 N N . ASP A 1 210 ? -3.552 17.930 5.625 1.00 80.62 210 ASP A N 1
ATOM 1609 C CA . ASP A 1 210 ? -4.426 18.796 4.839 1.00 80.62 210 ASP A CA 1
ATOM 1610 C C . ASP A 1 210 ? -5.756 19.032 5.571 1.00 80.62 210 ASP A C 1
ATOM 1612 O O . ASP A 1 210 ? -6.751 18.324 5.353 1.00 80.62 210 ASP A O 1
ATOM 1616 N N . PRO A 1 211 ? -5.818 20.092 6.396 1.00 85.44 211 PRO A N 1
ATOM 1617 C CA . PRO A 1 211 ? -7.034 20.475 7.098 1.00 85.44 211 PRO A CA 1
ATOM 1618 C C . PRO A 1 211 ? -8.174 20.898 6.169 1.00 85.44 211 PRO A C 1
ATOM 1620 O O . PRO A 1 211 ? -9.297 21.079 6.638 1.00 85.44 211 PRO A O 1
ATOM 1623 N N . SER A 1 212 ? -7.935 21.112 4.872 1.00 87.06 212 SER A N 1
ATOM 1624 C CA . SER A 1 212 ? -8.969 21.494 3.905 1.00 87.06 212 SER A CA 1
ATOM 1625 C C . SER A 1 212 ? -9.661 20.290 3.255 1.00 87.06 212 SER A C 1
ATOM 1627 O O . SER A 1 212 ? -10.687 20.461 2.592 1.00 87.06 212 SER A O 1
ATOM 1629 N N . ASN A 1 213 ? -9.178 19.068 3.508 1.00 80.81 213 ASN A N 1
ATOM 1630 C CA . ASN A 1 213 ? -9.700 17.854 2.894 1.00 80.81 213 ASN A CA 1
ATOM 1631 C C . ASN A 1 213 ? -11.140 17.540 3.353 1.00 80.81 213 ASN A C 1
ATOM 1633 O O . ASN A 1 213 ? -11.395 16.972 4.419 1.00 80.81 213 ASN A O 1
ATOM 1637 N N . ASN A 1 214 ? -12.109 17.904 2.511 1.00 79.50 214 ASN A N 1
ATOM 1638 C CA . ASN A 1 214 ? -13.534 17.736 2.797 1.00 79.50 214 ASN A CA 1
ATOM 1639 C C . ASN A 1 214 ? -13.973 16.267 2.859 1.00 79.50 214 ASN A C 1
ATOM 1641 O O . ASN A 1 214 ? -14.928 15.952 3.570 1.00 79.50 214 ASN A O 1
ATOM 1645 N N . GLN A 1 215 ? -13.297 15.373 2.134 1.00 73.12 215 GLN A N 1
ATOM 1646 C CA . GLN A 1 215 ? -13.593 13.942 2.159 1.00 73.12 215 GLN A CA 1
ATOM 1647 C C . GLN A 1 215 ? -13.233 13.359 3.526 1.00 73.12 215 GLN A C 1
ATOM 1649 O O . GLN A 1 215 ? -14.097 12.791 4.189 1.00 73.12 215 GLN A O 1
ATOM 1654 N N . ALA A 1 216 ? -12.009 13.603 3.999 1.00 70.94 216 ALA A N 1
ATOM 1655 C CA . ALA A 1 216 ? -11.555 13.129 5.303 1.00 70.94 216 ALA A CA 1
ATOM 1656 C C . ALA A 1 216 ? -12.408 13.690 6.455 1.00 70.94 216 ALA A C 1
ATOM 1658 O O . ALA A 1 216 ? -12.788 12.938 7.352 1.00 70.94 216 ALA A O 1
ATOM 1659 N N . LYS A 1 217 ? -12.812 14.970 6.395 1.00 75.50 217 LYS A N 1
ATOM 1660 C CA . LYS A 1 217 ? -13.735 15.568 7.383 1.00 75.50 217 LYS A CA 1
ATOM 1661 C C . LYS A 1 217 ? -15.070 14.839 7.458 1.00 75.50 217 LYS A C 1
ATOM 1663 O O . LYS A 1 217 ? -15.514 14.488 8.547 1.00 75.50 217 LYS A O 1
ATOM 1668 N N . ARG A 1 218 ? -15.719 14.617 6.311 1.00 73.44 218 ARG A N 1
ATOM 1669 C CA . ARG A 1 218 ? -17.020 13.931 6.250 1.00 73.44 218 ARG A CA 1
ATOM 1670 C C . ARG A 1 218 ? -16.913 12.504 6.771 1.00 73.44 218 ARG A C 1
ATOM 1672 O O . ARG A 1 218 ? -17.760 12.077 7.551 1.00 73.44 218 ARG A O 1
ATOM 1679 N N . THR A 1 219 ? -15.858 11.798 6.376 1.00 67.62 219 THR A N 1
ATOM 1680 C CA . THR A 1 219 ? -15.612 10.428 6.822 1.00 67.62 219 THR A CA 1
ATOM 1681 C C . THR A 1 219 ? -15.371 10.377 8.330 1.00 67.62 219 THR A C 1
ATOM 1683 O O . THR A 1 219 ? -16.018 9.586 9.003 1.00 67.62 219 THR A O 1
ATOM 1686 N N . ILE A 1 220 ? -14.555 11.268 8.904 1.00 73.75 220 ILE A N 1
ATOM 1687 C CA . ILE A 1 220 ? -14.334 11.332 10.362 1.00 73.75 220 ILE A CA 1
ATOM 1688 C C . ILE A 1 220 ? -15.615 11.632 11.124 1.00 73.75 220 ILE A C 1
ATOM 1690 O O . ILE A 1 220 ? -15.877 10.960 12.111 1.00 73.75 220 ILE A O 1
ATOM 1694 N N . LEU A 1 221 ? -16.425 12.592 10.673 1.00 75.44 221 LEU A N 1
ATOM 1695 C CA . LEU A 1 221 ? -17.688 12.916 11.345 1.00 75.44 221 LEU A CA 1
ATOM 1696 C C . LEU A 1 221 ? -18.618 11.699 11.432 1.00 75.44 221 LEU A C 1
ATOM 1698 O O . LEU A 1 221 ? -19.287 11.510 12.443 1.00 75.44 221 LEU A O 1
ATOM 1702 N N . ARG A 1 222 ? -18.632 10.857 10.392 1.00 73.94 222 ARG A N 1
ATOM 1703 C CA . ARG A 1 222 ? -19.384 9.596 10.379 1.00 73.94 222 ARG A CA 1
ATOM 1704 C C . ARG A 1 222 ? -18.739 8.527 11.265 1.00 73.94 222 ARG A C 1
ATOM 1706 O O . ARG A 1 222 ? -19.444 7.839 11.994 1.00 73.94 222 ARG A O 1
ATOM 1713 N N . LEU A 1 223 ? -17.419 8.365 11.176 1.00 69.56 223 LEU A N 1
ATOM 1714 C CA . LEU A 1 223 ? -16.694 7.281 11.843 1.00 69.56 223 LEU A CA 1
ATOM 1715 C C . LEU A 1 223 ? -16.452 7.543 13.337 1.00 69.56 223 LEU A C 1
ATOM 1717 O O . LEU A 1 223 ? -16.320 6.598 14.101 1.00 69.56 223 LEU A O 1
ATOM 1721 N N . GLN A 1 224 ? -16.396 8.798 13.778 1.00 75.44 224 GLN A N 1
ATOM 1722 C CA . GLN A 1 224 ? -16.075 9.160 15.157 1.00 75.44 224 GLN A CA 1
ATOM 1723 C C . GLN A 1 224 ? -17.011 8.539 16.212 1.00 75.44 224 GLN A C 1
ATOM 1725 O O . GLN A 1 224 ? -16.489 7.873 17.106 1.00 75.44 224 GLN A O 1
ATOM 1730 N N . PRO A 1 225 ? -18.351 8.682 16.132 1.00 73.19 225 PRO A N 1
ATOM 1731 C CA . PRO A 1 225 ? -19.237 8.099 17.144 1.00 73.19 225 PRO A CA 1
ATOM 1732 C C . PRO A 1 225 ? -19.155 6.568 17.168 1.00 73.19 225 PRO A C 1
ATOM 1734 O O . PRO A 1 225 ? -19.145 5.952 18.229 1.00 73.19 225 PRO A O 1
ATOM 1737 N N . LEU A 1 226 ? -19.020 5.956 15.993 1.00 70.00 226 LEU A N 1
ATOM 1738 C CA . LEU A 1 226 ? -18.856 4.513 15.838 1.00 70.00 226 LEU A CA 1
ATOM 1739 C C . LEU A 1 226 ? -17.505 4.029 16.403 1.00 70.00 226 LEU A C 1
ATOM 1741 O O . LEU A 1 226 ? -17.442 2.960 17.003 1.00 70.00 226 LEU A O 1
ATOM 1745 N N . ALA A 1 227 ? -16.432 4.816 16.262 1.00 66.69 227 ALA A N 1
ATOM 1746 C CA . ALA A 1 227 ? -15.112 4.505 16.814 1.00 66.69 227 ALA A CA 1
ATOM 1747 C C . ALA A 1 227 ? -15.130 4.525 18.340 1.00 66.69 227 ALA A C 1
ATOM 1749 O O . ALA A 1 227 ? -14.579 3.626 18.970 1.00 66.69 227 ALA A O 1
ATOM 1750 N N . GLU A 1 228 ? -15.765 5.542 18.923 1.00 73.44 228 GLU A N 1
ATOM 1751 C CA . GLU A 1 228 ? -15.908 5.697 20.371 1.00 73.44 228 GLU A CA 1
ATOM 1752 C C . GLU A 1 228 ? -16.765 4.566 20.960 1.00 73.44 228 GLU A C 1
ATOM 1754 O O . GLU A 1 228 ? -16.358 3.938 21.936 1.00 73.44 228 GLU A O 1
ATOM 1759 N N . GLU A 1 229 ? -17.884 4.220 20.314 1.00 73.62 229 GLU A N 1
ATOM 1760 C CA . GLU A 1 229 ? -18.730 3.092 20.721 1.00 73.62 229 GLU A CA 1
ATOM 1761 C C . GLU A 1 229 ? -17.975 1.754 20.664 1.00 73.62 229 GLU A C 1
ATOM 1763 O O . GLU A 1 229 ? -18.023 0.959 21.606 1.00 73.62 229 GLU A O 1
ATOM 1768 N N . LYS A 1 230 ? -17.252 1.495 19.567 1.00 68.25 230 LYS A N 1
ATOM 1769 C CA . LYS A 1 230 ? -16.449 0.275 19.408 1.00 68.25 230 LYS A CA 1
ATOM 1770 C C . LYS A 1 230 ? -15.314 0.230 20.427 1.00 68.25 230 LYS A C 1
ATOM 1772 O O . LYS A 1 230 ? -15.088 -0.820 21.015 1.00 68.25 230 LYS A O 1
ATOM 1777 N N . LEU A 1 231 ? -14.633 1.350 20.676 1.00 67.25 231 LEU A N 1
ATOM 1778 C CA . LEU A 1 231 ? -13.568 1.442 21.673 1.00 67.25 231 LEU A CA 1
ATOM 1779 C C . LEU A 1 231 ? -14.070 1.136 23.082 1.00 67.25 231 LEU A C 1
ATOM 1781 O O . LEU A 1 231 ? -13.408 0.385 23.799 1.00 67.25 231 LEU A O 1
ATOM 1785 N N . GLU A 1 232 ? -15.235 1.658 23.464 1.00 73.38 232 GLU A N 1
ATOM 1786 C CA . GLU A 1 232 ? -15.790 1.402 24.794 1.00 73.38 232 GLU A CA 1
ATOM 1787 C C . GLU A 1 232 ? -16.242 -0.057 24.938 1.00 73.38 232 GLU A C 1
ATOM 1789 O O . GLU A 1 232 ? -15.846 -0.714 25.900 1.00 73.38 232 GLU A O 1
ATOM 1794 N N . LYS A 1 233 ? -16.934 -0.624 23.937 1.00 72.50 233 LYS A N 1
ATOM 1795 C CA . LYS A 1 233 ? -17.283 -2.060 23.919 1.00 72.50 233 LYS A CA 1
ATOM 1796 C C . LYS A 1 233 ? -16.049 -2.957 24.036 1.00 72.50 233 LYS A C 1
ATOM 1798 O O . LYS A 1 233 ? -16.016 -3.886 24.836 1.00 72.50 233 LYS A O 1
ATOM 1803 N N . MET A 1 234 ? -14.996 -2.649 23.282 1.00 63.41 234 MET A N 1
ATOM 1804 C CA . MET A 1 234 ? -13.739 -3.404 23.317 1.00 63.41 234 MET A CA 1
ATOM 1805 C C . MET A 1 234 ? -13.046 -3.299 24.675 1.00 63.41 234 MET A C 1
ATOM 1807 O O . MET A 1 234 ? -12.502 -4.283 25.170 1.00 63.41 234 MET A O 1
ATOM 1811 N N . LYS A 1 235 ? -13.070 -2.120 25.300 1.00 68.25 235 LYS A N 1
ATOM 1812 C CA . LYS A 1 235 ? -12.534 -1.908 26.647 1.00 68.25 235 LYS A CA 1
ATOM 1813 C C . LYS A 1 235 ? -13.313 -2.716 27.683 1.00 68.25 235 LYS A C 1
ATOM 1815 O O . LYS A 1 235 ? -12.690 -3.340 28.539 1.00 68.25 235 LYS A O 1
ATOM 1820 N N . GLU A 1 236 ? -14.640 -2.752 27.595 1.00 74.00 236 GLU A N 1
ATOM 1821 C CA . GLU A 1 236 ? -15.485 -3.574 28.466 1.00 74.00 236 GLU A CA 1
ATOM 1822 C C . GLU A 1 236 ? -15.181 -5.071 28.311 1.00 74.00 236 GLU A C 1
ATOM 1824 O O . GLU A 1 236 ? -14.923 -5.750 29.308 1.00 74.00 236 GLU A O 1
ATOM 1829 N N . GLU A 1 237 ? -15.115 -5.576 27.077 1.00 71.75 237 GLU A N 1
ATOM 1830 C CA . GLU A 1 237 ? -14.780 -6.975 26.783 1.00 71.75 237 GLU A CA 1
ATOM 1831 C C . GLU A 1 237 ? -13.360 -7.347 27.233 1.00 71.75 237 GLU A C 1
ATOM 1833 O O . GLU A 1 237 ? -13.153 -8.408 27.829 1.00 71.75 237 GLU A O 1
ATOM 1838 N N . MET A 1 238 ? -12.374 -6.470 27.005 1.00 68.56 238 MET A N 1
ATOM 1839 C CA . MET A 1 238 ? -11.002 -6.656 27.486 1.00 68.56 238 MET A CA 1
ATOM 1840 C C . MET A 1 238 ? -10.952 -6.737 29.010 1.00 68.56 238 MET A C 1
ATOM 1842 O O . MET A 1 238 ? -10.314 -7.636 29.556 1.00 68.56 238 MET A O 1
ATOM 1846 N N . ILE A 1 239 ? -11.642 -5.830 29.707 1.00 75.50 239 ILE A N 1
ATOM 1847 C CA . ILE A 1 239 ? -11.721 -5.839 31.172 1.00 75.50 239 ILE A CA 1
ATOM 1848 C C . ILE A 1 239 ? -12.415 -7.114 31.661 1.00 75.50 239 ILE A C 1
ATOM 1850 O O . ILE A 1 239 ? -11.971 -7.699 32.648 1.00 75.50 239 ILE A O 1
ATOM 1854 N N . GLY A 1 240 ? -13.466 -7.571 30.977 1.00 79.12 240 GLY A N 1
ATOM 1855 C CA . GLY A 1 240 ? -14.147 -8.834 31.265 1.00 79.12 240 GLY A CA 1
ATOM 1856 C C . GLY A 1 240 ? -13.204 -10.035 31.173 1.00 79.12 240 GLY A C 1
ATOM 1857 O O . GLY A 1 240 ? -13.025 -10.750 32.158 1.00 79.12 240 GLY A O 1
ATOM 1858 N N . LYS A 1 241 ? -12.516 -10.201 30.038 1.00 77.62 241 LYS A N 1
ATOM 1859 C CA . LYS A 1 241 ? -11.550 -11.293 29.813 1.00 77.62 241 LYS A CA 1
ATOM 1860 C C . LYS A 1 241 ? -10.374 -11.251 30.791 1.00 77.62 241 LYS A C 1
ATOM 1862 O O . LYS A 1 241 ? -9.956 -12.286 31.303 1.00 77.62 241 LYS A O 1
ATOM 1867 N N . LEU A 1 242 ? -9.859 -10.059 31.101 1.00 76.06 242 LEU A N 1
ATOM 1868 C CA . LEU A 1 242 ? -8.801 -9.883 32.103 1.00 76.06 242 LEU A CA 1
ATOM 1869 C C . LEU A 1 242 ? -9.278 -10.275 33.505 1.00 76.06 242 LEU A C 1
ATOM 1871 O O . LEU A 1 242 ? -8.53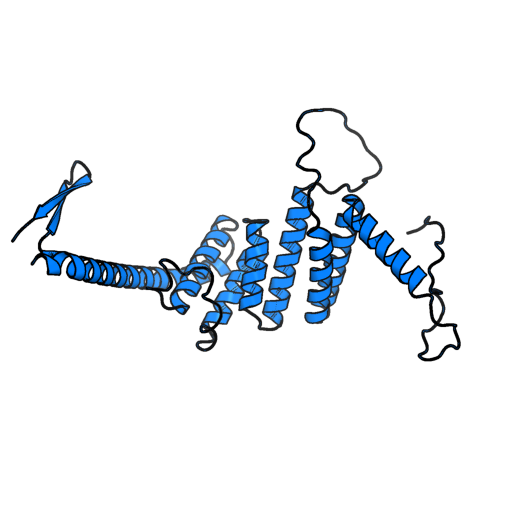3 -10.915 34.249 1.00 76.06 242 LEU A O 1
ATOM 1875 N N . LYS A 1 243 ? -10.522 -9.934 33.864 1.00 80.75 243 LYS A N 1
ATOM 1876 C CA . LYS A 1 243 ? -11.135 -10.362 35.126 1.00 80.75 243 LYS A CA 1
ATOM 1877 C C . LYS A 1 243 ? -11.312 -11.874 35.174 1.00 80.75 243 LYS A C 1
ATOM 1879 O O . LYS A 1 243 ? -10.959 -12.474 36.181 1.00 80.75 243 LYS A O 1
ATOM 1884 N N . GLU A 1 244 ? -11.815 -12.502 34.115 1.00 81.00 244 GLU A N 1
ATOM 1885 C CA . GLU A 1 244 ? -11.949 -13.963 34.038 1.00 81.00 244 GLU A CA 1
ATOM 1886 C C . GLU A 1 244 ? -10.600 -14.670 34.168 1.00 81.00 244 GLU A C 1
ATOM 1888 O O . GLU A 1 244 ? -10.458 -15.584 34.980 1.00 81.00 244 GLU A O 1
ATOM 1893 N N . MET A 1 245 ? -9.582 -14.205 33.444 1.00 80.69 245 MET A N 1
ATOM 1894 C CA . MET A 1 245 ? -8.231 -14.756 33.530 1.00 80.69 245 MET A CA 1
ATOM 1895 C C . MET A 1 245 ? -7.643 -14.587 34.938 1.00 80.69 245 MET A C 1
ATOM 1897 O O . MET A 1 245 ? -7.111 -15.541 35.509 1.00 80.69 245 MET A O 1
ATOM 1901 N N . GLY A 1 246 ? -7.804 -13.404 35.539 1.00 80.56 246 GLY A N 1
ATOM 1902 C CA . GLY A 1 246 ? -7.412 -13.144 36.923 1.00 80.56 246 GLY A CA 1
ATOM 1903 C C . GLY A 1 246 ? -8.142 -14.053 37.914 1.00 80.56 246 GLY A C 1
ATOM 1904 O O . GLY A 1 246 ? -7.512 -14.638 38.791 1.00 80.56 246 GLY A O 1
ATOM 1905 N N . ASN A 1 247 ? -9.449 -14.250 37.738 1.00 84.38 247 ASN A N 1
ATOM 1906 C CA . ASN A 1 247 ? -10.267 -15.141 38.563 1.00 84.38 247 ASN A CA 1
ATOM 1907 C C . ASN A 1 247 ? -9.899 -16.616 38.389 1.00 84.38 247 ASN A C 1
ATOM 1909 O O . ASN A 1 247 ? -9.933 -17.360 39.362 1.00 84.38 247 ASN A O 1
ATOM 1913 N N . SER A 1 248 ? -9.490 -17.052 37.199 1.00 85.88 248 SER A N 1
ATOM 1914 C CA . SER A 1 248 ? -9.022 -18.425 36.983 1.00 85.88 248 SER A CA 1
ATOM 1915 C C . SER A 1 248 ? -7.719 -18.723 37.734 1.00 85.88 248 SER A C 1
ATOM 1917 O O . SER A 1 248 ? -7.495 -19.868 38.133 1.00 85.88 248 SER A O 1
ATOM 1919 N N . ILE A 1 249 ? -6.857 -17.720 37.919 1.00 84.25 249 ILE A N 1
ATOM 1920 C CA . ILE A 1 249 ? -5.608 -17.847 38.680 1.00 84.25 249 ILE A CA 1
ATOM 1921 C C . ILE A 1 249 ? -5.893 -17.725 40.180 1.00 84.25 249 ILE A C 1
ATOM 1923 O O . ILE A 1 249 ? -5.491 -18.588 40.958 1.00 84.25 249 ILE A O 1
ATOM 1927 N N . LEU A 1 250 ? -6.626 -16.685 40.585 1.00 82.19 250 LEU A N 1
ATOM 1928 C CA . LEU A 1 250 ? -6.959 -16.398 41.983 1.00 82.19 250 LEU A CA 1
ATOM 1929 C C . LEU A 1 250 ? -7.909 -17.438 42.592 1.00 82.19 250 LEU A C 1
ATOM 1931 O O . LEU A 1 250 ? -7.798 -17.750 43.777 1.00 82.19 250 LEU A O 1
ATOM 1935 N N . GLY A 1 251 ? -8.782 -18.038 41.784 1.00 79.62 251 GLY A N 1
ATOM 1936 C CA . GLY A 1 251 ? -9.726 -19.068 42.210 1.00 79.62 251 GLY A CA 1
ATOM 1937 C C . GLY A 1 251 ? -9.035 -20.326 42.735 1.00 79.62 251 GLY A C 1
ATOM 1938 O O . GLY A 1 251 ? -9.524 -20.935 43.683 1.00 79.62 251 GLY A O 1
ATOM 1939 N N . ARG A 1 252 ? -7.837 -20.660 42.226 1.00 82.62 252 ARG A N 1
ATOM 1940 C CA . ARG A 1 252 ? -7.002 -21.752 42.772 1.00 82.62 252 ARG A CA 1
ATOM 1941 C C . ARG A 1 252 ? -6.555 -21.504 44.217 1.00 82.62 252 ARG A C 1
ATOM 1943 O O . ARG A 1 252 ? -6.169 -22.444 44.900 1.00 82.62 252 ARG A O 1
ATOM 1950 N N . PHE A 1 253 ? -6.642 -20.259 44.679 1.00 83.12 253 PHE A N 1
ATOM 1951 C CA . PHE A 1 253 ? -6.323 -19.828 46.038 1.00 83.12 253 PHE A CA 1
ATOM 1952 C C . PHE A 1 253 ? -7.568 -19.387 46.830 1.00 83.12 253 PHE A C 1
ATOM 1954 O O . PHE A 1 253 ? -7.433 -18.786 47.895 1.00 83.12 253 PHE A O 1
ATOM 1961 N N . GLY A 1 254 ? -8.781 -19.650 46.323 1.00 79.25 254 GLY A N 1
ATOM 1962 C CA . GLY A 1 254 ? -10.033 -19.226 46.962 1.00 79.25 254 GLY A CA 1
ATOM 1963 C C . GLY A 1 254 ? -10.263 -17.709 46.941 1.00 79.25 254 GLY A C 1
ATOM 1964 O O . GLY A 1 254 ? -10.933 -17.181 47.825 1.00 79.25 254 GLY A O 1
ATOM 1965 N N . MET A 1 255 ? -9.685 -16.998 45.967 1.00 81.75 255 MET A N 1
ATOM 1966 C CA . MET A 1 255 ? -9.783 -15.543 45.813 1.00 81.75 255 MET A CA 1
ATOM 1967 C C . MET A 1 255 ? -10.440 -15.154 44.481 1.00 81.75 255 MET A C 1
ATOM 1969 O O . MET A 1 255 ? -10.454 -15.929 43.528 1.00 81.75 255 MET A O 1
ATOM 1973 N N . SER A 1 256 ? -10.938 -13.917 44.396 1.00 82.06 256 SER A N 1
ATOM 1974 C CA . SER A 1 256 ? -11.452 -13.312 43.162 1.00 82.06 256 SER A CA 1
ATOM 1975 C C . SER A 1 256 ? -10.879 -11.909 42.958 1.00 82.06 256 SER A C 1
ATOM 1977 O O . SER A 1 256 ? -10.547 -11.212 43.914 1.00 82.06 256 SER A O 1
ATOM 1979 N N . THR A 1 257 ? -10.818 -11.455 41.707 1.00 76.88 257 THR A N 1
ATOM 1980 C CA . THR A 1 257 ? -10.558 -10.062 41.327 1.00 76.88 257 THR A CA 1
ATOM 1981 C C . THR A 1 257 ? -11.546 -9.085 41.966 1.00 76.88 257 THR A C 1
ATOM 1983 O O . THR A 1 257 ? -11.224 -7.912 42.106 1.00 76.88 257 THR A O 1
ATOM 1986 N N . ASN A 1 258 ? -12.731 -9.548 42.381 1.00 81.12 258 ASN A N 1
ATOM 1987 C CA . ASN A 1 258 ? -13.721 -8.729 43.086 1.00 81.12 258 ASN A CA 1
ATOM 1988 C C . ASN A 1 258 ? -13.336 -8.444 44.548 1.00 81.12 258 ASN A C 1
ATOM 1990 O O . ASN A 1 258 ? -13.854 -7.500 45.141 1.00 81.12 258 ASN A O 1
ATOM 1994 N N . ASN A 1 259 ? -12.403 -9.214 45.114 1.00 79.62 259 ASN A N 1
ATOM 1995 C CA . ASN A 1 259 ? -11.922 -9.038 46.484 1.00 79.62 259 ASN A CA 1
ATOM 1996 C C . ASN A 1 259 ? -10.935 -7.865 46.602 1.00 79.62 259 ASN A C 1
ATOM 1998 O O . ASN A 1 259 ? -10.570 -7.475 47.707 1.00 79.62 259 ASN A O 1
ATOM 2002 N N . PHE A 1 260 ? -10.484 -7.299 45.480 1.00 79.75 260 PHE A N 1
ATOM 2003 C CA . PHE A 1 260 ? -9.533 -6.194 45.449 1.00 79.75 260 PHE A CA 1
ATOM 2004 C C . PHE A 1 260 ? -10.247 -4.901 45.041 1.00 79.75 260 PHE A C 1
ATOM 2006 O O . PHE A 1 260 ? -10.707 -4.764 43.909 1.00 79.75 260 PHE A O 1
ATOM 2013 N N . LYS A 1 261 ? -10.321 -3.922 45.950 1.00 77.88 261 LYS A N 1
ATOM 2014 C CA . LYS A 1 261 ? -10.813 -2.569 45.651 1.00 77.88 261 LYS A CA 1
ATOM 2015 C C . LYS A 1 261 ? -9.642 -1.612 45.504 1.00 77.88 261 LYS A C 1
ATOM 2017 O O . LYS A 1 261 ? -8.904 -1.381 46.462 1.00 77.88 261 LYS A O 1
ATOM 2022 N N . ALA A 1 262 ? -9.509 -1.034 44.315 1.00 78.56 262 ALA A N 1
ATOM 2023 C CA . ALA A 1 262 ? -8.589 0.065 44.065 1.00 78.56 262 ALA A CA 1
ATOM 2024 C C . ALA A 1 262 ? -9.268 1.395 44.431 1.00 78.56 262 ALA A C 1
ATOM 2026 O O . ALA A 1 262 ? -10.263 1.776 43.817 1.00 78.56 262 ALA A O 1
ATOM 2027 N N . VAL A 1 263 ? -8.733 2.099 45.427 1.00 79.38 263 VAL A N 1
ATOM 2028 C CA . VAL A 1 263 ? -9.156 3.448 45.818 1.00 79.38 263 VAL A CA 1
ATOM 2029 C C . VAL A 1 263 ? -8.106 4.433 45.317 1.00 79.38 263 VAL A C 1
ATOM 2031 O O . VAL A 1 263 ? -6.933 4.338 45.686 1.00 79.38 263 VAL A O 1
ATOM 2034 N N . LYS A 1 264 ? -8.525 5.360 44.451 1.00 79.25 264 LYS A N 1
ATOM 2035 C CA . LYS A 1 264 ? -7.669 6.422 43.914 1.00 79.25 264 LYS A CA 1
ATOM 2036 C C . LYS A 1 264 ? -7.632 7.591 44.894 1.00 79.25 264 LYS A C 1
ATOM 2038 O O . LYS A 1 264 ? -8.684 8.133 45.223 1.00 79.25 264 LYS A O 1
ATOM 2043 N N . ASP A 1 265 ? -6.441 7.986 45.326 1.00 77.56 265 ASP A N 1
ATOM 2044 C CA . ASP A 1 265 ? -6.258 9.194 46.127 1.00 77.56 265 ASP A CA 1
ATOM 2045 C C . ASP A 1 265 ? -6.389 10.436 45.215 1.00 77.56 265 ASP A C 1
ATOM 2047 O O . ASP A 1 265 ? -5.628 10.567 44.245 1.00 77.56 265 ASP A O 1
ATOM 2051 N N . PRO A 1 266 ? -7.362 11.334 45.466 1.00 77.00 266 PRO A N 1
ATOM 2052 C CA . PRO A 1 266 ? -7.635 12.484 44.605 1.00 77.00 266 PRO A CA 1
ATOM 2053 C C . PRO A 1 266 ? -6.495 13.512 44.556 1.00 77.00 266 PRO A C 1
ATOM 2055 O O . PRO A 1 266 ? -6.420 14.259 43.585 1.00 77.00 266 PRO A O 1
ATOM 2058 N N . ASN A 1 267 ? -5.598 13.539 45.547 1.00 75.06 267 ASN A N 1
ATOM 2059 C CA . ASN A 1 267 ? -4.535 14.548 45.631 1.00 75.06 267 ASN A CA 1
ATOM 2060 C C . ASN A 1 267 ? -3.216 14.092 44.998 1.00 75.06 267 ASN A C 1
ATOM 2062 O O . ASN A 1 267 ? -2.461 14.907 44.476 1.00 75.06 267 ASN A O 1
ATOM 2066 N N . THR A 1 268 ? -2.930 12.792 45.051 1.00 77.38 268 THR A N 1
ATOM 2067 C CA . THR A 1 268 ? -1.652 12.222 44.598 1.00 77.38 268 THR A CA 1
ATOM 2068 C C . THR A 1 268 ? -1.787 11.431 43.295 1.00 77.38 268 THR A C 1
ATOM 2070 O O . THR A 1 268 ? -0.792 11.147 42.636 1.00 77.38 268 THR A O 1
ATOM 2073 N N . GLY A 1 269 ? -3.015 11.067 42.897 1.00 75.69 269 GLY A N 1
ATOM 2074 C CA . GLY A 1 269 ? -3.284 10.228 41.726 1.00 75.69 269 GLY A CA 1
ATOM 2075 C C . GLY A 1 269 ? -2.887 8.758 41.910 1.00 75.69 269 GLY A C 1
ATOM 2076 O O . GLY A 1 269 ? -3.131 7.947 41.014 1.00 75.69 269 GLY A O 1
ATOM 2077 N N . THR A 1 270 ? -2.311 8.412 43.064 1.00 71.00 270 THR A N 1
ATOM 2078 C CA . THR A 1 270 ? -1.862 7.067 43.425 1.00 71.00 270 THR A CA 1
ATOM 2079 C C . THR A 1 270 ? -3.051 6.158 43.736 1.00 71.00 270 THR A C 1
ATOM 2081 O O . THR A 1 270 ? -4.034 6.576 44.351 1.00 71.00 270 THR A O 1
ATOM 2084 N N . TYR A 1 271 ? -2.965 4.893 43.320 1.00 79.75 271 TYR A N 1
ATOM 2085 C CA . TYR A 1 271 ? -3.976 3.880 43.621 1.00 79.75 271 TYR A CA 1
ATOM 2086 C C . TYR A 1 271 ? -3.538 3.053 44.828 1.00 79.75 271 TYR A C 1
ATOM 2088 O O . TYR A 1 271 ? -2.480 2.428 44.808 1.00 79.75 271 TYR A O 1
ATOM 2096 N N . SER A 1 272 ? -4.376 3.015 45.860 1.00 79.69 272 SER A N 1
ATOM 2097 C CA . SER A 1 272 ? -4.249 2.064 46.964 1.00 79.69 272 SER A CA 1
ATOM 2098 C C . SER A 1 272 ? -5.143 0.860 46.680 1.00 79.69 272 SER A C 1
ATOM 2100 O O . SER A 1 272 ? -6.332 1.013 46.407 1.00 79.69 272 SER A O 1
ATOM 2102 N N . ILE A 1 273 ? -4.576 -0.345 46.687 1.00 81.44 273 ILE A N 1
ATOM 2103 C CA . ILE A 1 273 ? -5.341 -1.579 46.487 1.00 81.44 273 ILE A CA 1
ATOM 2104 C C . ILE A 1 273 ? -5.575 -2.197 47.861 1.00 81.44 273 ILE A C 1
ATOM 2106 O O . ILE A 1 273 ? -4.628 -2.541 48.563 1.00 81.44 273 ILE A O 1
ATOM 2110 N N . SER A 1 274 ? -6.841 -2.328 48.243 1.00 76.31 274 SER A N 1
ATOM 2111 C CA . SER A 1 274 ? -7.259 -2.954 49.497 1.00 76.31 274 SER A CA 1
ATOM 2112 C C . SER A 1 274 ? -7.920 -4.299 49.217 1.00 76.31 274 SER A C 1
ATOM 2114 O O . SER A 1 274 ? -8.704 -4.426 48.275 1.00 76.31 274 SER A O 1
ATOM 2116 N N . PHE A 1 275 ? -7.586 -5.308 50.021 1.00 78.69 275 PHE A N 1
ATOM 2117 C CA . PHE A 1 275 ? -8.206 -6.628 49.949 1.00 78.69 275 PHE A CA 1
ATOM 2118 C C . PHE A 1 275 ? -9.348 -6.713 50.964 1.00 78.69 275 PHE A C 1
ATOM 2120 O O . PHE A 1 275 ? -9.142 -6.471 52.153 1.00 78.69 275 PHE A O 1
ATOM 2127 N N . GLN A 1 276 ? -10.545 -7.052 50.495 1.00 73.12 276 GLN A N 1
ATOM 2128 C CA . GLN A 1 276 ? -11.721 -7.325 51.317 1.00 73.12 276 GLN A CA 1
ATOM 2129 C C . GLN A 1 276 ? -12.142 -8.775 51.070 1.00 73.12 276 GLN A C 1
ATOM 2131 O O . GLN A 1 276 ? -12.320 -9.182 49.921 1.00 73.12 276 GLN A O 1
ATOM 2136 N N . LYS A 1 277 ? -12.219 -9.557 52.149 1.00 64.06 277 LYS A N 1
ATOM 2137 C CA . LYS A 1 277 ? -12.543 -10.985 52.113 1.00 64.06 277 LYS A CA 1
ATOM 2138 C C . LYS A 1 277 ? -14.040 -11.215 52.247 1.00 64.06 277 LYS A C 1
ATOM 2140 O O . LYS A 1 277 ? -14.663 -10.460 53.025 1.00 64.06 277 LYS A O 1
#

InterPro domains:
  IPR011990 Tetratricopeptide-like helical domain superfamily [G3DSA:1.25.40.10] (50-248)
  IPR011990 Tetratricopeptide-like helical domain superfamily [SSF48452] (56-175)
  IPR019734 Tetratricopeptide repeat [PF00515] (122-153)
  IPR019734 Tetratricopeptide repeat [PS50005] (120-153)
  IPR019734 Tetratricopeptide repeat [SM00028] (53-86)
  IPR019734 Tetratricopeptide repeat [SM00028] (120-153)
  IPR052769 Tetratricopeptide repeat domain-containing protein [PTHR46014] (50-277)

Radius of gyration: 28.37 Å; chains: 1; bounding box: 53×48×94 Å

pLDDT: mean 71.7, std 18.63, range [24.69, 96.94]

Secondary structure (DSSP, 8-state):
--SPPPP--SS-TT----S---PPPP-HHHHHHHHHHHHHHHHH-HHHHHHHHHHHHHHHHHHHHTT-HHHHHHHHHHHHHHHTS--TTTTS-----------S-------HHHHHHHHHHHHHHHHHHHHHTT-HHHHHHHHHHHHHH-TT-HHHHHHHHHHHHHHTT-TT-TTSS-SSSTTTTTTT--HHHHHHHHHHHHHHHHHHH-TT-HHHHHHHHHHHHHHHHHHHHHHHHHHHHHHHHHHHHHGGGT--GGGEEEEE-TTT-PEEEEE--

Organism: Citrus clementina (NCBI:txid85681)

Sequence (277 aa):
MCGAKPVSTPLCSTASLKLFDGATSADATEYRKVVGALQYLSFTRPDISFAVTNEAKLEGNKLFGEGKYEEALLQYEVALRVASVPERAELASAPEAKEGQSASGKKEVATAPEMAELRSICHSNRGICFLKLGKFEESIKECTKALELNPTYMKALIRRAEAHEKLEHFEEAIAVSCSFYVGLCSLVLNPESCIFLSTFHEMKKILEFDPSNNQAKRTILRLQPLAEEKLEKMKEEMIGKLKEMGNSILGRFGMSTNNFKAVKDPNTGTYSISFQK

=== Feature glossary ===
Key to the feature types in this record:

— What the protein is —

Primary structure: the covalent order of the twenty standard amino acids along the backbone. Two proteins with the same sequence will (almost always) fold to the same structure; two with 30% identity often share a fold but not the details.

Database cross-references. InterPro integrates a dozen domain/family signature databases into unified entries with residue-range hits. GO terms attach function/process/location labels with evidence codes. CATH codes position the fold in a four-level structural taxonomy. Organism is the NCBI-taxonomy species name.

— Where its atoms are —

The mmCIF block holds the 3D Cartesian coordinates of each backbone atom (N, Cα, C, O) in ångströms. mmCIF is the PDB's canonical archive format — a tagged-loop text representation of the atomic model.

Six rendered views show the 3D structure from the faces of a cube — i.e. along ±x, ±y, ±z. Render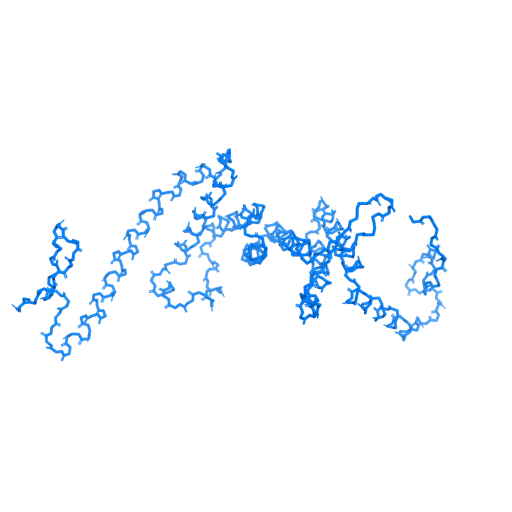ing representation is drawn randomly per protein from cartoon (secondary-structure ribbons), sticks (backbone bonds), or molecular surface; coloring is either N→C rainbow (blue at the N-terminus through red at the C-terminus) or one color per chain.

— Local backbone conformation —

DSSP 8-state secondary structure assigns each residue one of H (α-helix), G (3₁₀-helix), I (π-helix), E (extended β-strand), B (isolated β-bridge), T (hydrogen-bonded turn), S (bend), or '-' (coil). The assignment is computed from backbone hydrogen-bond geometry via the Kabsch–Sander algorithm.

P-SEA three-state annotation labels each residue as helix, strand, or coil based purely on the geometry of the Cα trace. It serves as a fallback when the full backbone (and thus DSSP) is unavailable.

The φ/ψ torsion pair specifies the backbone conformation at each residue. φ rotates about the N–Cα bond, ψ about the Cα–C bond. Steric clashes forbid most of the (φ, ψ) plane — the allowed regions (α-helix basin, β-sheet basin, left-handed helix) are the Ramachandran-allowed regions.

— Global shape and packing —

The geometric summary reports three shape descriptors. Rg (radius of gyration) measures how spread out the Cα atoms are about their centre of mass; compact globular proteins have small Rg, elongated or unfolded ones large. Cα contacts (<8 Å, |i−j|>4) count long-range residue pairs in spatial proximity — high for tightly packed folds, near zero for rods or random coil. The bounding-box extents give the protein's footprint along x, y, z in Å.

Accessible surface area quantifies burial. A residue with SASA near zero is packed into the hydrophobic core; one with SASA >100 Å² sits on the surface. Computed here via the Shrake–Rupley numerical algorithm with a 1.4 Å probe.

Plot images: a contact map (which residues are close in 3D, as an N×N binary image), a Ramachandran scatter (backbone torsion angles, revealing secondary-structure composition at a glance), and — for AlphaFold structures — a PAE heatmap (pairwise prediction confidence).

— Structural neighborhood —

The Foldseek 3Di string encodes local tertiary geometry as a 20-letter alphabet — one character per residue — derived from the relative positions of nearby Cα atoms. Unlike the amino-acid sequence, 3Di is a direct function of the 3D structure, so two proteins with the same fold have similar 3Di strings even at low sequence identity.

Nearest PDB neighbors are the top structural matches found by Foldseek when searching this structure against the entire Protein Data Bank. Each hit reports a TM-score (0 to 1; >0.5 almost always implies the same fold) and an E-value. These are *structural* homologs — they may share no detectable sequence similarity.

— Confidence and disorder —

For AlphaFold models, the B-factor field carries pLDDT — the model's own estimate of local accuracy on a 0–100 scale. Regions with pLDDT<50 should be treated as essentially unmodeled; they often correspond to intrinsically disordered segments.

B-factor (Debye–Waller factor) reflects atomic displacement in the crystal lattice. It is an experimental observable (units Å²), not a prediction; low values mean the atom is pinned down, high values mean it moves or is heterogeneous across the crystal.

Predicted aligned error is AlphaFold's pairwise confidence. Unlike pLDDT (per-residue), PAE is per-residue-pair and captures whether two parts of the structure are correctly placed relative to each other. Units are ångströms of expected positional error.